Protein AF-I2H287-F1 (afdb_monomer)

Secondary structure (DSSP, 8-state):
------SSSSHHHHHHHHHHHHTSGGGTGGGEEEEEEEEEESSHHHHHHHHHHHS-TTT------SS-EEEEEEEEEEE----TT--SS-----------EEEEEEEEEEEEESSPPHHHHHHHHHHTTT-TTSPEEEEEEEETTSS-GGGHHHHHHHHHHHHHHHTTTS-EEEEEEEE-TTHHHHHHHH-TT--HHHHHHHHHHHHHHHHHTT-EEEE--TTS-HHHHHHHHHHHHTT-GGGSPPB-SSTTS-EE---SSTTSS---

Foldseek 3Di:
DDDDDDDDPPVVVVVVVVVCVVVVVVVLVVQEAEAEEEEAEADQVQVVLLCVLQPPVPFDDFDDDVAKTKDKDKDWDFDQPPPPPPPDDDDDDDDDDSPRPTHIYIYIYIYDYFLDDPVNLVVVCVVCVPVQPHEYEYEYEAELVDPDPVCVLVRVVVSLVVVCVSQVRHHYAYEYEYEQLVCLVVCCVPPPVSPPVVLVVSVVSVVVVCQVSLYKYFAHNSPDDSVVSNVCSVCVSVVNLQVDDADDPDSRGGTGHRDPDNPPPPDD

Radius of gyration: 23.42 Å; Cα contacts (8 Å, |Δi|>4): 380; chains: 1; bounding box: 37×61×94 Å

Nearest PDB structures (foldseek):
  7opq-assembly1_A  TM=5.283E-01  e=1.067E-06  Homo sapiens
  8p3g-assembly1_A  TM=5.400E-01  e=6.226E-06  Homo sapiens
  6vih-assembly2_B  TM=6.272E-01  e=2.258E-04  Mus musculus
  8kab-assembly1_h  TM=3.872E-01  e=3.737E-04  Mycolicibacterium smegmatis MC2 155
  8qyn-assembly1_J  TM=2.739E-01  e=1.910E-01  Homo sapiens

Solvent-accessible surface area (backbone atoms only — not comparable to full-atom values): 15641 Å² total; per-residue (Å²): 132,88,80,95,84,88,84,74,72,66,69,58,53,53,51,51,55,49,47,36,60,74,67,55,54,65,73,59,67,83,34,61,47,68,37,41,36,41,37,30,25,71,47,56,66,61,44,46,53,48,41,52,37,39,40,64,87,90,76,75,82,66,59,67,54,107,51,80,16,67,43,75,51,76,46,79,43,76,41,78,75,74,70,89,80,75,84,80,80,78,96,69,96,70,84,87,82,84,69,66,54,57,39,32,40,35,37,39,37,37,34,44,58,41,70,69,53,70,68,62,49,54,55,47,50,66,75,53,64,87,46,83,86,44,52,35,36,37,36,40,49,45,51,53,74,54,87,68,70,84,50,46,66,61,43,50,56,48,40,54,51,53,48,51,64,74,40,73,89,51,61,69,48,43,35,41,36,32,36,42,25,57,36,51,60,54,42,44,74,76,33,88,83,41,39,72,67,51,52,50,50,51,51,53,48,52,52,54,49,23,62,75,66,59,18,22,40,39,37,38,33,77,88,52,65,44,69,58,42,26,52,51,46,49,25,52,74,70,70,46,32,63,79,48,82,68,34,79,80,52,82,33,51,28,30,40,48,36,64,98,62,99,80,74,85,88,75,133

pLDDT: mean 73.1, std 20.77, range [27.67, 97.12]

Structure (mmCIF, N/CA/C/O backbone):
data_AF-I2H287-F1
#
_entry.id   AF-I2H287-F1
#
loop_
_atom_site.group_PDB
_atom_site.id
_atom_site.type_symbol
_atom_site.label_atom_id
_atom_site.label_alt_id
_atom_site.label_comp_id
_atom_site.label_asym_id
_atom_site.label_entity_id
_atom_site.label_seq_id
_atom_site.pdbx_PDB_ins_code
_atom_site.Cartn_x
_atom_site.Cartn_y
_atom_site.Cartn_z
_atom_site.occupancy
_atom_site.B_iso_or_equiv
_atom_site.auth_seq_id
_atom_site.auth_comp_id
_atom_site.auth_asym_id
_atom_site.auth_atom_id
_atom_site.pdbx_PDB_model_num
ATOM 1 N N . MET A 1 1 ? -14.032 -9.962 71.211 1.00 35.75 1 MET A N 1
ATOM 2 C CA . MET A 1 1 ? -13.652 -10.708 69.996 1.00 35.75 1 MET A CA 1
ATOM 3 C C . MET A 1 1 ? -14.314 -10.012 68.823 1.00 35.75 1 MET A C 1
ATOM 5 O O . MET A 1 1 ? -15.527 -9.929 68.880 1.00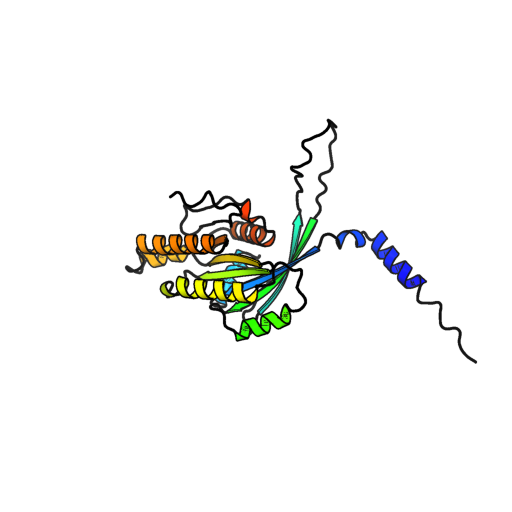 35.75 1 MET A O 1
ATOM 9 N N . GLN A 1 2 ? -13.496 -9.509 67.880 1.00 32.59 2 GLN A N 1
ATOM 10 C CA . GLN A 1 2 ? -13.763 -9.206 66.451 1.00 32.59 2 GLN A CA 1
ATOM 11 C C . GLN A 1 2 ? -14.990 -8.325 66.104 1.00 32.59 2 GLN A C 1
ATOM 13 O O . GLN A 1 2 ? -16.069 -8.532 66.625 1.00 32.59 2 GLN A O 1
ATOM 18 N N . SER A 1 3 ? -14.949 -7.342 65.206 1.00 32.84 3 SER A N 1
ATOM 19 C CA . SER A 1 3 ? -13.938 -6.874 64.250 1.00 32.84 3 SER A CA 1
ATOM 20 C C . SER A 1 3 ? -14.391 -5.501 63.726 1.00 32.84 3 SER A C 1
ATOM 22 O O . SER A 1 3 ? -15.433 -5.424 63.083 1.00 32.84 3 SER A O 1
ATOM 24 N N . ASN A 1 4 ? -13.613 -4.443 63.967 1.00 31.64 4 ASN A N 1
ATOM 25 C CA . ASN A 1 4 ? -13.692 -3.204 63.190 1.00 31.64 4 ASN A CA 1
ATOM 26 C C . ASN A 1 4 ? -12.720 -3.358 62.019 1.00 31.64 4 ASN A C 1
ATOM 28 O O . ASN A 1 4 ? -11.515 -3.230 62.213 1.00 31.64 4 ASN A O 1
ATOM 32 N N . ASN A 1 5 ? -13.234 -3.688 60.840 1.00 46.62 5 ASN A N 1
ATOM 33 C CA . ASN A 1 5 ? -12.489 -3.680 59.585 1.00 46.62 5 ASN A CA 1
ATOM 34 C C . ASN A 1 5 ? -13.377 -2.983 58.559 1.00 46.62 5 ASN A C 1
ATOM 36 O O . ASN A 1 5 ? -14.134 -3.660 57.884 1.00 46.62 5 ASN A O 1
ATOM 40 N N . GLU A 1 6 ? -13.330 -1.653 58.502 1.00 46.47 6 GLU A N 1
ATOM 41 C CA . GLU A 1 6 ? -13.901 -0.850 57.409 1.00 46.47 6 GLU A CA 1
ATOM 42 C C . GLU A 1 6 ? -13.538 0.628 57.630 1.00 46.47 6 GLU A C 1
ATOM 44 O O . GLU A 1 6 ? -14.360 1.434 58.044 1.00 46.47 6 GLU A O 1
ATOM 49 N N . SER A 1 7 ? -12.264 0.993 57.445 1.00 42.94 7 SER A N 1
ATOM 50 C CA . SER A 1 7 ? -11.873 2.416 57.366 1.00 42.94 7 SER A CA 1
ATOM 51 C C . SER A 1 7 ? -10.472 2.647 56.775 1.00 42.94 7 SER A C 1
ATOM 53 O O . SER A 1 7 ? -9.773 3.555 57.210 1.00 42.94 7 SER A O 1
ATOM 55 N N . ILE A 1 8 ? -10.003 1.803 55.845 1.00 44.84 8 ILE A N 1
ATOM 56 C CA . ILE A 1 8 ? -8.656 1.959 55.238 1.00 44.84 8 ILE A CA 1
ATOM 57 C C . ILE A 1 8 ? -8.708 2.172 53.707 1.00 44.84 8 ILE A C 1
ATOM 59 O O . ILE A 1 8 ? -7.698 2.502 53.094 1.00 44.84 8 ILE A O 1
ATOM 63 N N . ASN A 1 9 ? -9.882 2.089 53.069 1.00 49.25 9 ASN A N 1
ATOM 64 C CA . ASN A 1 9 ? -9.970 2.102 51.601 1.00 49.25 9 ASN A CA 1
ATOM 65 C C . ASN A 1 9 ? -10.445 3.406 50.939 1.00 49.25 9 ASN A C 1
ATOM 67 O O . ASN A 1 9 ? -10.381 3.477 49.720 1.00 49.25 9 ASN A O 1
ATOM 71 N N . GLU A 1 10 ? -10.881 4.436 51.668 1.00 42.75 10 GLU A N 1
ATOM 72 C CA . GLU A 1 10 ? -11.359 5.681 51.024 1.00 42.75 10 GLU A CA 1
ATOM 73 C C . GLU A 1 10 ? -10.308 6.803 50.991 1.00 42.75 10 GLU A C 1
ATOM 75 O O . GLU A 1 10 ? -10.233 7.555 50.020 1.00 42.75 10 GLU A O 1
ATOM 80 N N . GLU A 1 11 ? -9.425 6.894 51.991 1.00 44.62 11 GLU A N 1
ATOM 81 C CA . GLU A 1 11 ? -8.376 7.930 52.018 1.00 44.62 11 GLU A CA 1
ATOM 82 C C . GLU A 1 11 ? -7.227 7.646 51.035 1.00 44.62 11 GLU A C 1
ATOM 84 O O . GLU A 1 11 ? -6.634 8.572 50.480 1.00 44.62 11 GLU A O 1
ATOM 89 N N . SER A 1 12 ? -6.939 6.372 50.756 1.00 47.31 12 SER A N 1
ATOM 90 C CA . SER A 1 12 ? -5.885 5.956 49.820 1.00 47.31 12 SER A CA 1
ATOM 91 C C . SER A 1 12 ? -6.280 6.149 48.349 1.00 47.31 12 SER A C 1
ATOM 93 O O . SER A 1 12 ? -5.435 6.525 47.537 1.00 47.31 12 SER A O 1
ATOM 95 N N . ILE A 1 13 ? -7.564 5.974 48.013 1.00 50.59 13 ILE A N 1
ATOM 96 C CA . ILE A 1 13 ? -8.101 6.225 46.664 1.00 50.59 13 ILE A CA 1
ATOM 97 C C . ILE A 1 13 ? -8.124 7.732 46.373 1.00 50.59 13 ILE A C 1
ATOM 99 O O . ILE A 1 13 ? -7.645 8.159 45.322 1.00 50.59 13 ILE A O 1
ATOM 103 N N . ASN A 1 14 ? -8.555 8.552 47.339 1.00 54.88 14 ASN A N 1
ATOM 104 C CA . ASN A 1 14 ? -8.517 10.013 47.210 1.00 54.88 14 ASN A CA 1
ATOM 105 C C . ASN A 1 14 ? -7.087 10.559 47.085 1.00 54.88 14 ASN A C 1
ATOM 107 O O . ASN A 1 14 ? -6.847 11.479 46.307 1.00 54.88 14 ASN A O 1
ATOM 111 N N . SER A 1 15 ? -6.118 9.969 47.792 1.00 51.22 15 SER A N 1
ATOM 112 C CA . SER A 1 15 ? -4.707 10.353 47.679 1.00 51.22 15 SER A CA 1
ATOM 113 C C . SER A 1 15 ? -4.118 10.051 46.296 1.00 51.22 15 SER A C 1
ATOM 115 O O . SER A 1 15 ? -3.300 10.833 45.811 1.00 51.22 15 SER A O 1
ATOM 117 N N . PHE A 1 16 ? -4.522 8.953 45.651 1.00 53.53 16 PHE A N 1
ATOM 118 C CA . PHE A 1 16 ? -4.043 8.601 44.313 1.00 53.53 16 PHE A CA 1
ATOM 119 C C . PHE A 1 16 ? -4.685 9.471 43.224 1.00 53.53 16 PHE A C 1
ATOM 121 O O . PHE A 1 16 ? -3.989 9.951 42.331 1.00 53.53 16 PHE A O 1
ATOM 128 N N . GLU A 1 17 ? -5.984 9.760 43.323 1.00 52.41 17 GLU A N 1
ATOM 129 C CA . GLU A 1 17 ? -6.647 10.707 42.416 1.00 52.41 17 GLU A CA 1
ATOM 130 C C . GLU A 1 17 ? -6.100 12.130 42.557 1.00 52.41 17 GLU A C 1
ATOM 132 O O . GLU A 1 17 ? -5.935 12.847 41.566 1.00 52.41 17 GLU A O 1
ATOM 137 N N . GLN A 1 18 ? -5.776 12.540 43.783 1.00 57.66 18 GLN A N 1
ATOM 138 C CA . GLN A 1 18 ? -5.141 13.823 44.043 1.00 57.66 18 GLN A CA 1
ATOM 139 C C . GLN A 1 18 ? -3.712 13.859 43.484 1.00 57.66 18 GLN A C 1
ATOM 141 O O . GLN A 1 18 ? -3.339 14.841 42.847 1.00 57.66 18 GLN A O 1
ATOM 146 N N . PHE A 1 19 ? -2.960 12.759 43.588 1.00 55.12 19 PHE A N 1
ATOM 147 C CA . PHE A 1 19 ? -1.656 12.614 42.939 1.00 55.12 19 PHE A CA 1
ATOM 148 C C . PHE A 1 19 ? -1.753 12.689 41.406 1.00 55.12 19 PHE A C 1
ATOM 150 O O . PHE A 1 19 ? -0.930 13.352 40.780 1.00 55.12 19 PHE A O 1
ATOM 157 N N . LEU A 1 20 ? -2.772 12.089 40.778 1.00 43.56 20 LEU A N 1
ATOM 158 C CA . LEU A 1 20 ? -3.008 12.173 39.325 1.00 43.56 20 LEU A CA 1
ATOM 159 C C . LEU A 1 20 ? -3.389 13.588 38.854 1.00 43.56 20 LEU A C 1
ATOM 161 O O . LEU A 1 20 ? -3.010 13.999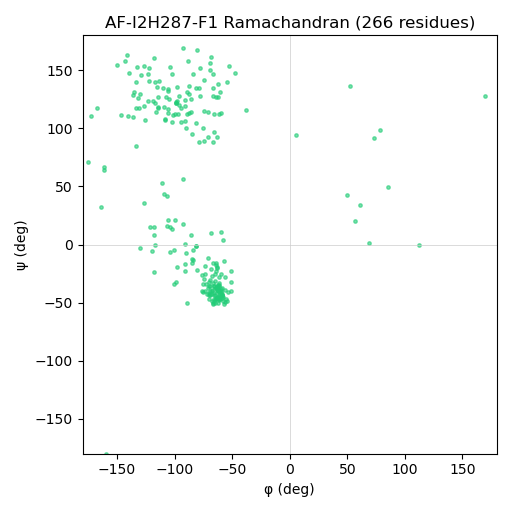 37.753 1.00 43.56 20 LEU A O 1
ATOM 165 N N . LYS A 1 21 ? -4.105 14.348 39.689 1.00 47.47 21 LYS A N 1
ATOM 166 C CA . LYS A 1 21 ? -4.432 15.761 39.436 1.00 47.47 21 LYS A CA 1
ATOM 167 C C . LYS A 1 21 ? -3.225 16.682 39.632 1.00 47.47 21 LYS A C 1
ATOM 169 O O . LYS A 1 21 ? -3.024 17.584 38.825 1.00 47.47 21 LYS A O 1
ATOM 174 N N . GLU A 1 22 ? -2.409 16.444 40.657 1.00 50.69 22 GLU A N 1
ATOM 175 C CA . GLU A 1 22 ? -1.219 17.251 40.970 1.00 50.69 22 GLU A CA 1
ATOM 176 C C . GLU A 1 22 ? -0.029 16.955 40.038 1.00 50.69 22 GLU A C 1
ATOM 178 O O . GLU A 1 22 ? 0.782 17.840 39.776 1.00 50.69 22 GLU A O 1
ATOM 183 N N . SER A 1 23 ? 0.054 15.747 39.469 1.00 48.41 23 SER A N 1
ATOM 184 C CA . SER A 1 23 ? 1.097 15.353 38.504 1.00 48.41 23 SER A CA 1
ATOM 185 C C . SER A 1 23 ? 0.831 15.801 37.060 1.00 48.41 23 SER A C 1
ATOM 187 O O . SER A 1 23 ? 1.647 15.532 36.180 1.00 48.41 23 SER A O 1
ATOM 189 N N . GLY A 1 24 ? -0.294 16.474 36.782 1.00 37.91 24 GLY A N 1
ATOM 190 C CA . GLY A 1 24 ? -0.666 16.920 35.431 1.00 37.91 24 GLY A CA 1
ATOM 191 C C . GLY A 1 24 ? -1.022 15.787 34.454 1.00 37.91 24 GLY A C 1
ATOM 192 O O . GLY A 1 24 ? -1.369 16.057 33.305 1.00 37.91 24 GLY A O 1
ATOM 193 N N . LEU A 1 25 ? -0.988 14.528 34.902 1.00 41.50 25 LEU A N 1
ATOM 194 C CA . LEU A 1 25 ? -1.264 13.337 34.092 1.00 41.50 25 LEU A CA 1
ATOM 195 C C . LEU A 1 25 ? -2.758 13.164 33.777 1.00 41.50 25 LEU A C 1
ATOM 197 O O . LEU A 1 25 ? -3.098 12.612 32.732 1.00 41.50 25 LEU A O 1
ATOM 201 N N . ALA A 1 26 ? -3.656 13.699 34.612 1.00 40.16 26 ALA A N 1
ATOM 202 C CA . ALA A 1 26 ? -5.100 13.664 34.359 1.00 40.16 26 ALA A CA 1
ATOM 203 C C . ALA A 1 26 ? -5.531 14.453 33.101 1.00 40.16 26 ALA A C 1
ATOM 205 O O . ALA A 1 26 ? -6.558 14.141 32.508 1.00 40.16 26 ALA A O 1
ATOM 206 N N . ASN A 1 27 ? -4.736 15.432 32.649 1.00 37.94 27 ASN A N 1
ATOM 207 C CA . ASN A 1 27 ? -5.032 16.213 31.440 1.00 37.94 27 ASN A CA 1
ATOM 208 C C . ASN A 1 27 ? -4.436 15.613 30.152 1.00 37.94 27 ASN A C 1
ATOM 210 O O . ASN A 1 27 ? -4.747 16.098 29.069 1.00 37.94 27 ASN A O 1
ATOM 214 N N . GLN A 1 28 ? -3.607 14.564 30.237 1.00 42.31 28 GLN A N 1
ATOM 215 C CA . GLN A 1 28 ? -3.004 13.919 29.059 1.00 42.31 28 GLN A CA 1
ATOM 216 C C . GLN A 1 28 ? -3.843 12.762 28.494 1.00 42.31 28 GLN A C 1
ATOM 218 O O . GLN A 1 28 ? -3.651 12.376 27.344 1.00 42.31 28 GLN A O 1
ATOM 223 N N . GLN A 1 29 ? -4.800 12.229 29.261 1.00 42.41 29 GLN A N 1
ATOM 224 C CA . GLN A 1 29 ? -5.668 11.133 28.806 1.00 42.41 29 GLN A CA 1
ATOM 225 C C . GLN A 1 29 ? -6.728 11.564 27.778 1.00 42.41 29 GLN A C 1
ATOM 227 O O . GLN A 1 29 ? -7.216 10.718 27.037 1.00 42.41 29 GLN A O 1
ATOM 232 N N . ASN A 1 30 ? -7.040 12.860 27.664 1.00 45.38 30 ASN A N 1
ATOM 233 C CA . ASN A 1 30 ? -8.056 13.360 26.726 1.00 45.38 30 ASN A CA 1
ATOM 234 C C . ASN A 1 30 ? -7.563 13.531 25.275 1.00 45.38 30 ASN A C 1
ATOM 236 O O . ASN A 1 30 ? -8.352 13.913 24.418 1.00 45.38 30 ASN A O 1
ATOM 240 N N . ASN A 1 31 ? -6.288 13.240 24.990 1.00 58.38 31 ASN A N 1
ATOM 241 C CA . ASN A 1 31 ? -5.666 13.468 23.680 1.00 58.38 31 ASN A CA 1
ATOM 242 C C . ASN A 1 31 ? -5.100 12.191 23.032 1.00 58.38 31 ASN A C 1
ATOM 244 O O . ASN A 1 31 ? -4.290 12.286 22.109 1.00 58.38 31 ASN A O 1
ATOM 248 N N . ILE A 1 32 ? -5.475 10.999 23.510 1.00 64.19 32 ILE A N 1
ATOM 249 C CA . ILE A 1 32 ? -5.027 9.738 22.904 1.00 64.19 32 ILE A CA 1
ATOM 250 C C . ILE A 1 32 ? -6.106 9.229 21.950 1.00 64.19 32 ILE A C 1
ATOM 252 O O . ILE A 1 32 ? -7.186 8.835 22.385 1.00 64.19 32 ILE A O 1
ATOM 256 N N . GLN A 1 33 ? -5.809 9.225 20.652 1.00 71.56 33 GLN A N 1
ATOM 257 C CA . GLN A 1 33 ? -6.670 8.616 19.642 1.00 71.56 33 GLN A CA 1
ATOM 258 C C . GLN A 1 33 ? -6.129 7.226 19.300 1.00 71.56 33 GLN A C 1
ATOM 260 O O . GLN A 1 33 ? -4.985 7.090 18.868 1.00 71.56 33 GLN A O 1
ATOM 265 N N . ASN A 1 34 ? -6.955 6.198 19.491 1.00 76.31 34 ASN A N 1
ATOM 266 C CA . ASN A 1 34 ? -6.616 4.832 19.105 1.00 76.31 34 ASN A CA 1
ATOM 267 C C . ASN A 1 34 ? -7.019 4.587 17.651 1.00 76.31 34 ASN A C 1
ATOM 269 O O . ASN A 1 34 ? -8.115 4.958 17.228 1.00 76.31 34 ASN A O 1
ATOM 273 N N . GLN A 1 35 ? -6.140 3.939 16.900 1.00 83.19 35 GLN A N 1
ATOM 274 C CA . GLN A 1 35 ? -6.360 3.584 15.507 1.00 83.19 35 GLN A CA 1
ATOM 275 C C . GLN A 1 35 ? -5.824 2.188 15.225 1.00 83.19 35 GLN A C 1
ATOM 277 O O . GLN A 1 35 ? -4.817 1.764 15.788 1.00 83.19 35 GLN A O 1
ATOM 282 N N . ILE A 1 36 ? -6.488 1.483 14.316 1.00 88.12 36 ILE A N 1
ATOM 283 C CA . ILE A 1 36 ? -6.062 0.163 13.868 1.00 88.12 36 ILE A CA 1
ATOM 284 C C . ILE A 1 36 ? -5.683 0.261 12.401 1.00 88.12 36 ILE A C 1
ATOM 286 O O . ILE A 1 36 ? -6.483 0.707 11.577 1.00 88.12 36 ILE A O 1
ATOM 290 N N . THR A 1 37 ? -4.476 -0.185 12.078 1.00 90.19 37 THR A N 1
ATOM 291 C CA . THR A 1 37 ? -3.969 -0.253 10.713 1.00 90.19 37 THR A CA 1
ATOM 292 C C . THR A 1 37 ? -3.663 -1.700 10.352 1.00 90.19 37 THR A C 1
ATOM 294 O O . THR A 1 37 ? -2.877 -2.376 11.010 1.00 90.19 37 THR A O 1
ATOM 297 N N . ILE A 1 38 ? -4.273 -2.189 9.281 1.00 91.81 38 ILE A N 1
ATOM 298 C CA . ILE A 1 38 ? -4.079 -3.545 8.772 1.00 91.81 38 ILE A CA 1
ATOM 299 C C . ILE A 1 38 ? -3.290 -3.459 7.471 1.00 91.81 38 ILE A C 1
ATOM 301 O O . ILE A 1 38 ? -3.744 -2.867 6.492 1.00 91.81 38 ILE A O 1
ATOM 305 N N . ILE A 1 39 ? -2.109 -4.066 7.459 1.00 93.00 39 ILE A N 1
ATOM 306 C CA . ILE A 1 39 ? -1.189 -4.106 6.328 1.00 93.00 39 ILE A CA 1
ATOM 307 C C . ILE A 1 39 ? -1.346 -5.449 5.605 1.00 93.00 39 ILE A C 1
ATOM 309 O O . ILE A 1 39 ? -0.982 -6.502 6.125 1.00 93.00 39 ILE A O 1
ATOM 313 N N . CYS A 1 40 ? -1.870 -5.415 4.384 1.00 92.50 40 CYS A N 1
ATOM 314 C CA . CYS A 1 40 ? -1.928 -6.571 3.493 1.00 92.50 40 CYS A CA 1
ATOM 315 C C . CYS A 1 40 ? -0.640 -6.612 2.667 1.00 92.50 40 CYS A C 1
ATOM 317 O O . CYS A 1 40 ? -0.442 -5.739 1.823 1.00 92.50 40 CYS A O 1
ATOM 319 N N . THR A 1 41 ? 0.220 -7.605 2.879 1.00 91.50 41 THR A N 1
ATOM 320 C CA . THR A 1 41 ? 1.547 -7.677 2.239 1.00 91.50 41 THR A CA 1
ATOM 321 C C . THR A 1 41 ? 1.731 -8.962 1.426 1.00 91.50 41 THR A C 1
ATOM 323 O O . THR A 1 41 ? 1.280 -10.019 1.869 1.00 91.50 41 THR A O 1
ATOM 326 N N . PRO A 1 42 ? 2.383 -8.929 0.246 1.00 90.25 42 PRO A N 1
ATOM 327 C CA . PRO A 1 42 ? 2.616 -10.138 -0.545 1.00 90.25 42 PRO A CA 1
ATOM 328 C C . PRO A 1 42 ? 3.640 -11.088 0.097 1.00 90.25 42 PRO A C 1
ATOM 330 O O . PRO A 1 42 ? 3.530 -12.303 -0.065 1.00 90.25 42 PRO A O 1
ATOM 333 N N . ASN A 1 43 ? 4.637 -10.555 0.810 1.00 89.56 43 ASN A N 1
ATOM 334 C CA . ASN A 1 43 ? 5.647 -11.324 1.540 1.00 89.56 43 ASN A CA 1
ATOM 335 C C . ASN A 1 43 ? 6.318 -10.471 2.643 1.00 89.56 43 ASN A C 1
ATOM 337 O O . ASN A 1 43 ? 5.984 -9.296 2.836 1.00 89.56 43 ASN A O 1
ATOM 341 N N . ASN A 1 44 ? 7.260 -11.079 3.371 1.00 87.62 44 ASN A N 1
ATOM 342 C CA . ASN A 1 44 ? 7.979 -10.444 4.481 1.00 87.62 44 ASN A CA 1
ATOM 343 C C . ASN A 1 44 ? 8.957 -9.379 4.011 1.00 87.62 44 ASN A C 1
ATOM 345 O O . ASN A 1 44 ? 9.081 -8.357 4.675 1.00 87.62 44 ASN A O 1
ATOM 349 N N . ASP A 1 45 ? 9.626 -9.614 2.885 1.00 90.31 45 ASP A N 1
ATOM 350 C CA . ASP A 1 45 ? 10.641 -8.703 2.366 1.00 90.31 45 ASP A CA 1
ATOM 351 C C . ASP A 1 45 ? 9.991 -7.362 1.999 1.00 90.31 45 ASP A C 1
ATOM 353 O O . ASP A 1 45 ? 10.432 -6.314 2.463 1.00 90.31 45 ASP A O 1
ATOM 357 N N . THR A 1 46 ? 8.854 -7.389 1.292 1.00 92.44 46 THR A N 1
ATOM 358 C CA . THR A 1 46 ? 8.050 -6.199 0.979 1.00 92.44 46 THR A CA 1
ATOM 359 C C . THR A 1 46 ? 7.593 -5.475 2.243 1.00 92.44 46 THR A C 1
ATOM 361 O O . THR A 1 46 ? 7.669 -4.247 2.309 1.00 92.44 46 THR A O 1
ATOM 364 N N . LEU A 1 47 ? 7.120 -6.215 3.255 1.00 90.94 47 LEU A N 1
ATOM 365 C CA . LEU A 1 47 ? 6.687 -5.629 4.525 1.00 90.94 47 LEU A CA 1
ATOM 366 C C . LEU A 1 47 ? 7.856 -4.953 5.240 1.00 90.94 47 LEU A C 1
ATOM 368 O O . LEU A 1 47 ? 7.717 -3.827 5.707 1.00 90.94 47 LEU A O 1
ATOM 372 N N . GLN A 1 48 ? 9.003 -5.619 5.317 1.00 88.81 48 GLN A N 1
ATOM 373 C CA . GLN A 1 48 ? 10.179 -5.088 5.985 1.00 88.81 48 GLN A CA 1
ATOM 374 C C . GLN A 1 48 ? 10.689 -3.834 5.275 1.00 88.81 48 GLN A C 1
ATOM 376 O O . GLN A 1 48 ? 10.891 -2.816 5.933 1.00 88.81 48 GLN A O 1
ATOM 381 N N . THR A 1 49 ? 10.815 -3.861 3.946 1.00 91.75 49 THR A N 1
ATOM 382 C CA . THR A 1 49 ? 11.205 -2.681 3.164 1.00 91.75 49 THR A CA 1
ATOM 383 C C . THR A 1 49 ? 10.227 -1.528 3.373 1.00 91.75 49 THR A C 1
ATOM 385 O O . THR A 1 49 ? 10.646 -0.402 3.635 1.00 91.75 49 THR A O 1
ATOM 388 N N . PHE A 1 50 ? 8.919 -1.800 3.326 1.00 93.06 50 PHE A N 1
ATOM 389 C CA . PHE A 1 50 ? 7.890 -0.801 3.613 1.00 93.06 50 PHE A CA 1
ATOM 390 C C . PHE A 1 50 ? 8.082 -0.177 4.998 1.00 93.06 50 PHE A C 1
ATOM 392 O O . PHE A 1 50 ? 8.097 1.048 5.137 1.00 93.06 50 PHE A O 1
ATOM 399 N N . LEU A 1 51 ? 8.262 -1.014 6.021 1.00 89.06 51 LEU A N 1
ATOM 400 C CA . LEU A 1 51 ? 8.423 -0.553 7.390 1.00 89.06 51 LEU A CA 1
ATOM 401 C C . LEU A 1 51 ? 9.700 0.258 7.566 1.00 89.06 51 LEU A C 1
ATOM 403 O O . LEU A 1 51 ? 9.623 1.312 8.174 1.00 89.06 51 LEU A O 1
ATOM 407 N N . GLU A 1 52 ? 10.830 -0.160 7.000 1.00 87.62 52 GLU A N 1
ATOM 408 C CA . GLU A 1 52 ? 12.099 0.580 7.053 1.00 87.62 52 GLU A CA 1
ATOM 409 C C . GLU A 1 52 ? 12.016 1.943 6.342 1.00 87.62 52 GLU A C 1
ATOM 411 O O . GLU A 1 52 ? 12.613 2.933 6.781 1.00 87.62 52 GLU A O 1
ATOM 416 N N . CYS A 1 53 ? 11.256 2.029 5.247 1.00 89.12 53 CYS A N 1
ATOM 417 C CA . CYS A 1 53 ? 11.006 3.284 4.543 1.00 89.12 53 CYS A CA 1
ATOM 418 C C . CYS A 1 53 ? 10.101 4.227 5.347 1.00 89.12 53 CYS A C 1
ATOM 420 O O . CYS A 1 53 ? 10.418 5.411 5.482 1.00 89.12 53 CYS A O 1
ATOM 422 N N . CYS A 1 54 ? 8.993 3.718 5.885 1.00 87.81 54 CYS A N 1
ATOM 423 C CA . CYS A 1 54 ? 7.933 4.524 6.494 1.00 87.81 54 CYS A CA 1
ATOM 424 C C . CYS A 1 54 ? 8.101 4.754 8.001 1.00 87.81 54 CYS A C 1
ATOM 426 O O . CYS A 1 54 ? 7.583 5.735 8.53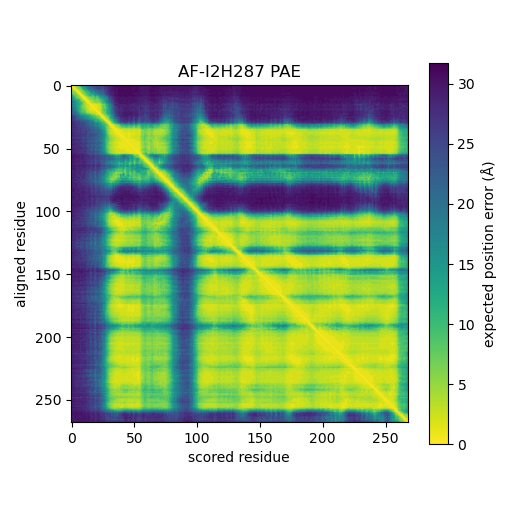2 1.00 87.81 54 CYS A O 1
ATOM 428 N N . PHE A 1 55 ? 8.840 3.892 8.693 1.00 80.75 55 PHE A N 1
ATOM 429 C CA . PHE A 1 55 ? 9.036 3.909 10.139 1.00 80.75 55 PHE A CA 1
ATOM 430 C C . PHE A 1 55 ? 10.526 3.684 10.431 1.00 80.75 55 PHE A C 1
ATOM 432 O O . PHE A 1 55 ? 11.179 2.831 9.845 1.00 80.75 55 PHE A O 1
ATOM 439 N N . LYS A 1 56 ? 11.125 4.521 11.282 1.00 69.44 56 LYS A N 1
ATOM 440 C CA . LYS A 1 56 ? 12.588 4.573 11.474 1.00 69.44 56 LYS A CA 1
ATOM 441 C C . LYS A 1 56 ? 13.244 3.186 11.663 1.00 69.44 56 LYS A C 1
ATOM 443 O O . LYS A 1 56 ? 12.670 2.340 12.355 1.00 69.44 56 LYS A O 1
ATOM 448 N N . PRO A 1 57 ? 14.502 3.001 11.208 1.00 47.41 57 PRO A N 1
ATOM 449 C CA . PRO A 1 57 ? 15.288 1.823 11.559 1.00 47.41 57 PRO A CA 1
ATOM 450 C C . PRO A 1 57 ? 15.456 1.761 13.086 1.00 47.41 57 PRO A C 1
ATOM 452 O O . PRO A 1 57 ? 16.078 2.637 13.688 1.00 47.41 57 PRO A O 1
ATOM 455 N N . GLY A 1 58 ? 14.847 0.749 13.713 1.00 46.81 58 GLY A N 1
ATOM 456 C CA . GLY A 1 58 ? 14.945 0.467 15.152 1.00 46.81 58 GLY A CA 1
ATOM 457 C C . GLY A 1 58 ? 13.671 0.656 15.990 1.00 46.81 58 GLY A C 1
ATOM 458 O O . GLY A 1 58 ? 13.736 0.421 17.192 1.00 46.81 58 GLY A O 1
ATOM 459 N N . GLY A 1 59 ? 12.536 1.069 15.408 1.00 42.00 59 GLY A N 1
ATOM 460 C CA . GLY A 1 59 ? 11.304 1.344 16.173 1.00 42.00 59 GLY A CA 1
ATOM 461 C C . GLY A 1 59 ? 10.234 0.247 16.156 1.00 42.00 59 GLY A C 1
ATOM 462 O O . GLY A 1 59 ? 9.551 0.053 17.156 1.00 42.00 59 GLY A O 1
ATOM 463 N N . ALA A 1 60 ? 10.085 -0.488 15.052 1.00 50.22 60 ALA A N 1
ATOM 464 C CA . ALA A 1 60 ? 9.027 -1.484 14.907 1.00 50.22 60 ALA A CA 1
ATOM 465 C C . ALA A 1 60 ? 9.509 -2.671 14.062 1.00 50.22 60 ALA A C 1
ATOM 467 O O . ALA A 1 60 ? 9.722 -2.539 12.862 1.00 50.22 60 ALA A O 1
ATOM 468 N N . THR A 1 61 ? 9.676 -3.844 14.676 1.00 52.38 61 THR A N 1
ATOM 469 C CA . THR A 1 61 ? 9.807 -5.110 13.940 1.00 52.38 61 THR A CA 1
ATOM 470 C C . THR A 1 61 ? 8.432 -5.747 13.843 1.00 52.38 61 THR A C 1
ATOM 472 O O . THR A 1 61 ? 7.902 -6.235 14.841 1.00 52.38 61 THR A O 1
ATOM 475 N N . LEU A 1 62 ? 7.816 -5.696 12.666 1.00 55.72 62 LEU A N 1
ATOM 476 C CA . LEU A 1 62 ? 6.583 -6.422 12.383 1.00 55.72 62 LEU A CA 1
ATOM 477 C C . LEU A 1 62 ? 6.968 -7.652 11.570 1.00 55.72 62 LEU A C 1
ATOM 479 O O . LEU A 1 62 ? 7.342 -7.549 10.405 1.00 55.72 62 LEU A O 1
ATOM 483 N N . ASN A 1 63 ? 6.940 -8.811 12.217 1.00 53.69 63 ASN A N 1
ATOM 484 C CA . ASN A 1 63 ? 7.223 -10.066 11.544 1.00 53.69 63 ASN A CA 1
ATOM 485 C C . ASN A 1 63 ? 5.904 -10.634 11.034 1.00 53.69 63 ASN A C 1
ATOM 487 O O . ASN A 1 63 ? 5.014 -10.944 11.827 1.00 53.69 63 ASN A O 1
ATOM 491 N N . TYR A 1 64 ? 5.801 -10.794 9.720 1.00 49.22 64 TYR A N 1
ATOM 492 C CA . TYR A 1 64 ? 4.818 -11.696 9.148 1.00 49.22 64 TYR A CA 1
ATOM 493 C C . TYR A 1 64 ? 5.275 -13.124 9.470 1.00 49.22 64 TYR A C 1
ATOM 495 O O . TYR A 1 64 ? 6.354 -13.568 9.068 1.00 49.22 64 TYR A O 1
ATOM 503 N N . LEU A 1 65 ? 4.489 -13.812 10.287 1.00 49.25 65 LEU A N 1
ATOM 504 C CA . LEU A 1 65 ? 4.561 -15.261 10.420 1.00 49.25 65 LEU A CA 1
ATOM 505 C C . LEU A 1 65 ? 3.542 -15.839 9.426 1.00 49.25 65 LEU A C 1
ATOM 507 O O . LEU A 1 65 ? 2.676 -15.112 8.950 1.00 49.25 65 LEU A O 1
ATOM 511 N N . ASP A 1 66 ? 3.549 -17.148 9.168 1.00 50.50 66 ASP A N 1
ATOM 512 C CA . ASP A 1 66 ? 2.448 -17.832 8.448 1.00 50.50 66 ASP A CA 1
ATOM 513 C C . ASP A 1 66 ? 1.063 -17.672 9.147 1.00 50.50 66 ASP A C 1
ATOM 515 O O . ASP A 1 66 ? 0.059 -18.245 8.734 1.00 50.50 66 ASP A O 1
ATOM 519 N N . THR A 1 67 ? 1.024 -16.891 10.231 1.00 59.25 67 THR A N 1
ATOM 520 C CA . THR A 1 67 ? -0.100 -16.433 11.042 1.00 59.25 67 THR A CA 1
ATOM 521 C C . THR A 1 67 ? -0.070 -14.902 11.167 1.00 59.25 67 THR A C 1
ATOM 523 O O . THR A 1 67 ? 1.008 -14.309 11.182 1.00 59.25 67 THR A O 1
ATOM 526 N N . LEU A 1 68 ? -1.238 -14.286 11.375 1.00 63.47 68 LEU A N 1
ATOM 527 C CA . LEU A 1 68 ? -1.445 -12.847 11.599 1.00 63.47 68 LEU A CA 1
ATOM 528 C C . LEU A 1 68 ? -0.342 -12.194 12.465 1.00 63.47 68 LEU A C 1
ATOM 530 O O . LEU A 1 68 ? -0.173 -12.539 13.636 1.00 63.47 68 LEU A O 1
ATOM 534 N N . GLY A 1 69 ? 0.422 -11.263 11.884 1.00 62.94 69 GLY A N 1
ATOM 535 C CA . GLY A 1 69 ? 1.479 -10.530 12.594 1.00 62.94 69 GLY A CA 1
ATOM 536 C C . GLY A 1 69 ? 0.916 -9.331 13.361 1.00 62.94 69 GLY A C 1
ATOM 537 O O . GLY A 1 69 ? -0.033 -8.707 12.888 1.00 62.94 69 GLY A O 1
ATOM 538 N N . TYR A 1 70 ? 1.502 -8.983 14.511 1.00 70.31 70 TYR A N 1
ATOM 539 C CA . TYR A 1 70 ? 1.062 -7.869 15.365 1.00 70.31 70 TYR A CA 1
ATOM 540 C C . TYR A 1 70 ? 2.231 -6.991 15.824 1.00 70.31 70 TYR A C 1
ATOM 542 O O . TYR A 1 70 ? 3.293 -7.497 16.195 1.00 70.31 70 TYR A O 1
ATOM 550 N N . ASN A 1 71 ? 2.017 -5.678 15.837 1.00 61.31 71 ASN A N 1
ATOM 551 C CA . ASN A 1 71 ? 2.886 -4.680 16.455 1.00 61.31 71 ASN A CA 1
ATOM 552 C C . ASN A 1 71 ? 2.032 -3.490 16.927 1.00 61.31 71 ASN A C 1
ATOM 554 O O . ASN A 1 71 ? 0.974 -3.228 16.370 1.00 61.31 71 ASN A O 1
ATOM 558 N N . SER A 1 72 ? 2.489 -2.740 17.923 1.00 58.62 72 SER A N 1
ATOM 559 C CA . SER A 1 72 ? 1.837 -1.512 18.379 1.00 58.62 72 SER A CA 1
ATOM 560 C C . SER A 1 72 ? 2.871 -0.403 18.450 1.00 58.62 72 SER A C 1
ATOM 562 O O . SER A 1 72 ? 3.906 -0.564 19.097 1.00 58.62 72 SER A O 1
ATOM 564 N N . THR A 1 73 ? 2.571 0.742 17.842 1.00 60.88 73 THR A N 1
ATOM 565 C CA . THR A 1 73 ? 3.397 1.944 17.964 1.00 60.88 73 THR A CA 1
ATOM 566 C C . THR A 1 73 ? 2.568 3.108 18.492 1.00 60.88 73 THR A C 1
ATOM 568 O O . THR A 1 73 ? 1.394 3.271 18.163 1.00 60.88 73 THR A O 1
ATOM 571 N N . SER A 1 74 ? 3.210 3.977 19.263 1.00 56.25 74 SER A N 1
ATOM 572 C CA . SER A 1 74 ? 2.651 5.277 19.624 1.00 56.25 74 SER A CA 1
ATOM 573 C C . SER A 1 74 ? 3.353 6.354 18.808 1.00 56.25 74 SER A C 1
ATOM 575 O O . SER A 1 74 ? 4.582 6.446 18.816 1.00 56.25 74 SER A O 1
ATOM 577 N N . LEU A 1 75 ? 2.578 7.162 18.094 1.00 59.06 75 LEU A N 1
ATOM 578 C CA . LEU A 1 75 ? 3.052 8.350 17.401 1.00 59.06 75 LEU A CA 1
ATOM 579 C C . LEU A 1 75 ? 2.587 9.574 18.183 1.00 59.06 75 LEU A C 1
ATOM 581 O O . LEU A 1 75 ? 1.399 9.867 18.276 1.00 59.06 75 LEU A O 1
ATOM 585 N N . VAL A 1 76 ? 3.542 10.298 18.760 1.00 54.75 76 VAL A N 1
ATOM 586 C CA . VAL A 1 76 ? 3.274 11.609 19.355 1.00 54.75 76 VAL A CA 1
ATOM 587 C C . VAL A 1 76 ? 3.370 12.637 18.242 1.00 54.75 76 VAL A C 1
ATOM 589 O O . VAL A 1 76 ? 4.403 12.698 17.569 1.00 54.75 76 VAL A O 1
ATOM 592 N N . TYR A 1 77 ? 2.329 13.441 18.047 1.00 58.53 77 TYR A N 1
ATOM 593 C CA . TYR A 1 77 ? 2.404 14.556 17.117 1.00 58.53 77 TYR A CA 1
ATOM 594 C C . TYR A 1 77 ? 1.937 15.860 17.754 1.00 58.53 77 TYR A C 1
ATOM 596 O O . TYR A 1 77 ? 1.045 15.905 18.601 1.00 58.53 77 TYR A O 1
ATOM 604 N N . GLU A 1 78 ? 2.581 16.941 17.333 1.00 46.62 78 GLU A N 1
ATOM 605 C CA . GLU A 1 78 ? 2.208 18.291 17.727 1.00 46.62 78 GLU A CA 1
ATOM 606 C C . GLU A 1 78 ? 1.211 18.800 16.689 1.00 46.62 78 GLU A C 1
ATOM 608 O O . GLU A 1 78 ? 1.559 19.050 15.531 1.00 46.62 78 GLU A O 1
ATOM 613 N N . GLN A 1 79 ? -0.063 18.875 17.069 1.00 44.38 79 GLN A N 1
ATOM 614 C CA . GLN A 1 79 ? -1.079 19.466 16.216 1.00 44.38 79 GLN A CA 1
ATOM 615 C C . GLN A 1 79 ? -0.982 20.983 16.392 1.00 44.38 79 GLN A C 1
ATOM 617 O O . GLN A 1 79 ? -1.407 21.532 17.406 1.00 44.38 79 GLN A O 1
ATOM 622 N N . ASN A 1 80 ? -0.411 21.678 15.406 1.00 36.88 80 ASN A N 1
ATOM 623 C CA . ASN A 1 80 ? -0.624 23.116 15.293 1.00 36.88 80 ASN A CA 1
ATOM 624 C C . ASN A 1 80 ? -2.070 23.304 14.840 1.00 36.88 80 ASN A C 1
ATOM 626 O O . ASN A 1 80 ? -2.363 23.236 13.647 1.00 36.88 80 ASN A O 1
ATOM 630 N N . ILE A 1 81 ? -2.982 23.463 15.798 1.00 37.62 81 ILE A N 1
ATOM 631 C CA . ILE A 1 81 ? -4.349 23.885 15.512 1.00 37.62 81 ILE A CA 1
ATOM 632 C C . ILE A 1 81 ? -4.240 25.312 14.969 1.00 37.62 81 ILE A C 1
ATOM 634 O O . ILE A 1 81 ? -4.083 26.273 15.717 1.00 37.62 81 ILE A O 1
ATOM 638 N N . ILE A 1 82 ? -4.239 25.444 13.646 1.00 37.09 82 ILE A N 1
ATOM 639 C CA . ILE A 1 82 ? -4.600 26.700 13.003 1.00 37.09 82 ILE A CA 1
ATOM 640 C C . ILE A 1 82 ? -6.120 26.638 12.923 1.00 37.09 82 ILE A C 1
ATOM 642 O O . ILE A 1 82 ? -6.672 25.982 12.041 1.00 37.09 82 ILE A O 1
ATOM 646 N N . ASP A 1 83 ? -6.789 27.231 13.909 1.00 34.19 83 ASP A N 1
ATOM 647 C CA . ASP A 1 83 ? -8.230 27.448 13.856 1.00 34.19 83 ASP A CA 1
ATOM 648 C C . ASP A 1 83 ? -8.533 28.390 12.679 1.00 34.19 83 ASP A C 1
ATOM 650 O O . ASP A 1 83 ? -8.546 29.613 12.828 1.00 34.19 83 ASP A O 1
ATOM 654 N N . ASP A 1 84 ? -8.819 27.830 11.503 1.00 34.84 84 ASP A N 1
ATOM 655 C CA . ASP A 1 84 ? -9.324 28.578 10.341 1.00 34.84 84 ASP A CA 1
ATOM 656 C C . ASP A 1 84 ? -10.768 29.110 10.555 1.00 34.84 84 ASP A C 1
ATOM 658 O O . ASP A 1 84 ? -11.375 29.665 9.640 1.00 34.84 84 ASP A O 1
ATOM 662 N N . GLU A 1 85 ? -11.321 29.029 11.775 1.00 34.69 85 GLU A N 1
ATOM 663 C CA . GLU A 1 85 ? -12.646 29.559 12.143 1.00 34.69 85 GLU A CA 1
ATOM 664 C C . GLU A 1 85 ? -12.645 30.670 13.219 1.00 34.69 85 GLU A C 1
ATOM 666 O O . GLU A 1 85 ? -13.712 31.059 13.694 1.00 34.69 85 GLU A O 1
ATOM 671 N N . ILE A 1 86 ? -11.503 31.300 13.543 1.00 39.97 86 ILE A N 1
ATOM 672 C CA . ILE A 1 86 ? -11.474 32.564 14.331 1.00 39.97 86 ILE A CA 1
ATOM 673 C C . ILE A 1 86 ? -11.115 33.769 13.442 1.00 39.97 86 ILE A C 1
ATOM 675 O O . ILE A 1 86 ? -10.388 34.687 13.814 1.00 39.97 86 ILE A O 1
ATOM 679 N N . HIS A 1 87 ? -11.686 33.823 12.239 1.00 34.22 87 HIS A N 1
ATOM 680 C CA . HIS A 1 87 ? -11.735 35.049 11.438 1.00 34.22 87 HIS A CA 1
ATOM 681 C C . HIS A 1 87 ? -13.154 35.603 11.324 1.00 34.22 87 HIS A C 1
ATOM 683 O O . HIS A 1 87 ? -13.639 35.918 10.245 1.00 34.22 87 HIS A O 1
ATOM 689 N N . ALA A 1 88 ? -13.805 35.797 12.471 1.00 35.06 88 ALA A N 1
ATOM 690 C CA . ALA A 1 88 ? -14.885 36.769 12.598 1.00 35.06 88 ALA A CA 1
ATOM 691 C C . ALA A 1 88 ? -15.133 37.126 14.067 1.00 35.06 88 ALA A C 1
ATOM 693 O O . ALA A 1 88 ? -16.180 36.794 14.604 1.00 35.06 88 ALA A O 1
ATOM 694 N N . THR A 1 89 ? -14.183 37.790 14.735 1.00 34.31 89 THR A N 1
ATOM 695 C CA . THR A 1 89 ? -14.439 39.021 15.515 1.00 34.31 89 THR A CA 1
ATOM 696 C C . THR A 1 89 ? -13.238 39.430 16.377 1.00 34.31 89 THR A C 1
ATOM 698 O O . THR A 1 89 ? -12.771 38.693 17.231 1.00 34.31 89 THR A O 1
ATOM 701 N N . ASN A 1 90 ? -12.858 40.697 16.192 1.00 31.80 90 ASN A N 1
ATOM 702 C CA . ASN A 1 90 ? -12.254 41.607 17.168 1.00 31.80 90 ASN A CA 1
ATOM 703 C C . ASN A 1 90 ? -10.756 41.467 17.493 1.00 31.80 90 ASN A C 1
ATOM 705 O O . ASN A 1 90 ? -10.344 40.727 18.375 1.00 31.80 90 ASN A O 1
ATOM 709 N N . ASN A 1 91 ? -9.983 42.340 16.832 1.00 38.34 91 ASN A N 1
ATOM 710 C CA . ASN A 1 91 ? -8.903 43.162 17.394 1.00 38.34 91 ASN A CA 1
ATOM 711 C C . ASN A 1 91 ? -8.563 42.897 18.870 1.00 38.34 91 ASN A C 1
ATOM 713 O O . ASN A 1 91 ? -9.116 43.555 19.753 1.00 38.34 91 ASN A O 1
ATOM 717 N N . ILE A 1 92 ? -7.574 42.041 19.119 1.00 36.09 92 ILE A N 1
ATOM 718 C CA . ILE A 1 92 ? -6.715 42.142 20.299 1.00 36.09 92 ILE A CA 1
ATOM 719 C C . ILE A 1 92 ? -5.281 41.899 19.824 1.00 36.09 92 ILE A C 1
ATOM 721 O O . ILE A 1 92 ? -4.913 40.797 19.431 1.00 36.09 92 ILE A O 1
ATOM 725 N N . GLU A 1 93 ? -4.476 42.962 19.829 1.00 36.84 93 GLU A N 1
ATOM 726 C CA . GLU A 1 93 ? -3.020 42.861 19.811 1.00 36.84 93 GLU A CA 1
ATOM 727 C C . GLU A 1 93 ? -2.584 42.107 21.074 1.00 36.84 93 GLU A C 1
ATOM 729 O O . GLU A 1 93 ? -2.748 42.596 22.191 1.00 36.84 93 GLU A O 1
ATOM 734 N N . GLY A 1 94 ? -2.051 40.902 20.906 1.00 27.67 94 GLY A N 1
ATOM 735 C CA . GLY A 1 94 ? -1.587 40.083 22.016 1.00 27.67 94 GLY A CA 1
ATOM 736 C C . GLY A 1 94 ? -0.873 38.844 21.505 1.00 27.67 94 GLY A C 1
ATOM 737 O O . GLY A 1 94 ? -1.484 37.969 20.905 1.00 27.67 94 GLY A O 1
ATOM 738 N N . LYS A 1 95 ? 0.442 38.809 21.720 1.00 34.03 95 LYS A N 1
ATOM 739 C CA . LYS A 1 95 ? 1.267 37.606 21.620 1.00 34.03 95 LYS A CA 1
ATOM 740 C C . LYS A 1 95 ? 0.690 36.480 22.485 1.00 34.03 95 LYS A C 1
ATOM 742 O O . LYS A 1 95 ? 0.114 36.747 23.534 1.00 34.03 95 LYS A O 1
ATOM 747 N N . ASP A 1 96 ? 1.004 35.260 22.063 1.00 32.34 96 ASP A N 1
ATOM 748 C CA . ASP A 1 96 ? 0.966 34.025 22.845 1.00 32.34 96 ASP A CA 1
ATOM 749 C C . ASP A 1 96 ? -0.424 33.460 23.151 1.00 32.34 96 ASP A C 1
ATOM 751 O O . ASP A 1 96 ? -1.019 33.740 24.183 1.00 32.34 96 ASP A O 1
ATOM 755 N N . LEU A 1 97 ? -0.877 32.570 22.262 1.00 29.11 97 LEU A N 1
ATOM 756 C CA . LEU A 1 97 ? -1.632 31.355 22.593 1.00 29.11 97 LEU A CA 1
ATOM 757 C C . LEU A 1 97 ? -1.556 30.391 21.393 1.00 29.11 97 LEU A C 1
ATOM 759 O O . LEU A 1 97 ? -2.547 30.074 20.750 1.00 29.11 97 LEU A O 1
ATOM 763 N N . VAL A 1 98 ? -0.344 29.916 21.077 1.00 30.09 98 VAL A N 1
ATOM 764 C CA . VAL A 1 98 ? -0.198 28.631 20.375 1.00 30.09 98 VAL A CA 1
ATOM 765 C C . VAL A 1 98 ? -0.375 27.569 21.452 1.00 30.09 98 VAL A C 1
ATOM 767 O O . VAL A 1 98 ? 0.581 27.186 22.124 1.00 30.09 98 VAL A O 1
ATOM 770 N N . VAL A 1 99 ? -1.616 27.155 21.698 1.00 33.12 99 VAL A N 1
ATOM 771 C CA . VAL A 1 99 ? -1.866 25.953 22.494 1.00 33.12 99 VAL A CA 1
ATOM 772 C C . VAL A 1 99 ? -1.524 24.777 21.586 1.00 33.12 99 VAL A C 1
ATOM 774 O O . VAL A 1 99 ? -2.364 24.301 20.828 1.00 33.12 99 VAL A O 1
ATOM 777 N N . ALA A 1 100 ? -0.261 24.349 21.608 1.00 40.44 100 ALA A N 1
ATOM 778 C CA . ALA A 1 100 ? 0.143 23.079 21.023 1.00 40.44 100 ALA A CA 1
ATOM 779 C C . ALA A 1 100 ? -0.503 21.962 21.855 1.00 40.44 100 ALA A C 1
ATOM 781 O O . ALA A 1 100 ? 0.047 21.498 22.854 1.00 40.44 100 ALA A O 1
ATOM 782 N N . ASN A 1 101 ? -1.723 21.580 21.489 1.00 48.97 101 ASN A N 1
ATOM 783 C CA . ASN A 1 101 ? -2.323 20.360 21.994 1.00 48.97 101 ASN A CA 1
ATOM 784 C C . ASN A 1 101 ? -1.644 19.208 21.259 1.00 48.97 101 ASN A C 1
ATOM 786 O O . ASN A 1 101 ? -1.944 18.915 20.103 1.00 48.97 101 ASN A O 1
ATOM 790 N N . ASN A 1 102 ? -0.686 18.575 21.928 1.00 54.66 102 ASN A N 1
ATOM 791 C CA . ASN A 1 102 ? -0.091 17.346 21.427 1.00 54.66 102 ASN A CA 1
ATOM 792 C C . ASN A 1 102 ? -1.181 16.272 21.448 1.00 54.66 102 ASN A C 1
ATOM 794 O O . ASN A 1 102 ? -1.643 15.890 22.528 1.00 54.66 102 ASN A O 1
ATOM 798 N N . LEU A 1 103 ? -1.615 15.824 20.269 1.00 62.66 103 LEU A N 1
ATOM 799 C CA . LEU A 1 103 ? -2.444 14.634 20.145 1.00 62.66 103 LEU A CA 1
ATOM 800 C C . LEU A 1 103 ? -1.496 13.442 19.999 1.00 62.66 103 LEU A C 1
ATOM 802 O O . LEU A 1 103 ? -0.528 13.460 19.234 1.00 62.66 103 LEU A O 1
ATOM 806 N N . ILE A 1 104 ? -1.744 12.403 20.779 1.00 66.00 104 ILE A N 1
ATOM 807 C CA . ILE A 1 104 ? -0.982 11.164 20.710 1.00 66.00 104 ILE A CA 1
ATOM 808 C C . ILE A 1 104 ? -1.847 10.179 19.937 1.00 66.00 104 ILE A C 1
ATOM 810 O O . ILE A 1 104 ? -2.895 9.751 20.412 1.00 66.00 104 ILE A O 1
ATOM 814 N N . LEU A 1 105 ? -1.419 9.821 18.731 1.00 70.75 105 LEU A N 1
ATOM 815 C CA . LEU A 1 105 ? -2.056 8.754 17.974 1.00 70.75 105 LEU A CA 1
ATOM 816 C C . LEU A 1 105 ? -1.408 7.433 18.387 1.00 70.75 105 LEU A C 1
ATOM 818 O O . LEU A 1 105 ? -0.228 7.195 18.123 1.00 70.75 105 LEU A O 1
ATOM 822 N N . GLN A 1 106 ? -2.166 6.560 19.036 1.00 73.94 106 GLN A N 1
ATOM 823 C CA . GLN A 1 106 ? -1.736 5.193 19.290 1.00 73.94 106 GLN A CA 1
ATOM 824 C C . GLN A 1 106 ? -2.274 4.306 18.171 1.00 73.94 106 GLN A C 1
ATOM 826 O O . GLN A 1 106 ? -3.483 4.203 17.973 1.00 73.94 106 GLN A O 1
ATOM 831 N N . THR A 1 107 ? -1.374 3.697 17.401 1.00 78.31 107 THR A N 1
ATOM 832 C CA . THR A 1 107 ? -1.746 2.853 16.265 1.00 78.31 107 THR A CA 1
ATOM 833 C C . THR A 1 107 ? -1.289 1.422 16.485 1.00 78.31 107 THR A C 1
ATOM 835 O O . THR A 1 107 ? -0.097 1.138 16.628 1.00 78.31 107 THR A O 1
ATOM 838 N N . GLU A 1 108 ? -2.251 0.511 16.453 1.00 84.44 108 GLU A N 1
ATOM 839 C CA . GLU A 1 108 ? -1.997 -0.921 16.378 1.00 84.44 108 GLU A CA 1
ATOM 840 C C . GLU A 1 108 ? -1.860 -1.335 14.917 1.00 84.44 108 GLU A C 1
ATOM 842 O O . GLU A 1 108 ? -2.712 -1.020 14.085 1.00 84.44 108 GLU A O 1
ATOM 847 N N . PHE A 1 109 ? -0.787 -2.050 14.602 1.00 85.31 109 PHE A N 1
ATOM 848 C CA . PHE A 1 109 ? -0.533 -2.596 13.283 1.00 85.31 109 PHE A CA 1
ATOM 849 C C . PHE A 1 109 ? -0.726 -4.107 13.277 1.00 85.31 109 PHE A C 1
ATOM 851 O O . PHE A 1 109 ? -0.076 -4.844 14.021 1.00 85.31 109 PHE A O 1
ATOM 858 N N . TYR A 1 110 ? -1.555 -4.572 12.355 1.00 88.44 110 TYR A N 1
ATOM 859 C CA . TYR A 1 110 ? -1.719 -5.986 12.046 1.00 88.44 110 TYR A CA 1
ATOM 860 C C . TYR A 1 110 ? -1.202 -6.243 10.635 1.00 88.44 110 TYR A C 1
ATOM 862 O O . TYR A 1 110 ? -1.432 -5.429 9.746 1.00 88.44 110 TYR A O 1
ATOM 870 N N . SER A 1 111 ? -0.520 -7.363 10.402 1.00 89.12 111 SER A N 1
ATOM 871 C CA . SER A 1 111 ? -0.152 -7.787 9.044 1.00 89.12 111 SER A CA 1
ATOM 872 C C . SER A 1 111 ? -0.802 -9.103 8.676 1.00 89.12 111 SER A C 1
ATOM 874 O O . SER A 1 111 ? -0.869 -10.022 9.494 1.00 89.12 111 SER A O 1
ATOM 876 N N . ILE A 1 112 ? -1.255 -9.174 7.431 1.00 89.94 112 ILE A N 1
ATOM 877 C CA . ILE A 1 112 ? -1.920 -10.334 6.840 1.00 89.94 112 ILE A CA 1
ATOM 878 C C . ILE A 1 112 ? -1.467 -10.511 5.396 1.00 89.94 112 ILE A C 1
ATOM 880 O O . ILE A 1 112 ? -0.908 -9.590 4.782 1.00 89.94 112 ILE A O 1
ATOM 884 N N . LYS A 1 113 ? -1.697 -11.699 4.844 1.00 87.94 113 LYS A N 1
ATOM 885 C CA . LYS A 1 113 ? -1.195 -12.038 3.521 1.00 87.94 113 LYS A CA 1
ATOM 886 C C . LYS A 1 113 ? -2.003 -11.341 2.440 1.00 87.94 113 LYS A C 1
ATOM 888 O O . LYS A 1 113 ? -3.226 -11.256 2.500 1.00 87.94 113 LYS A O 1
ATOM 893 N N . HIS A 1 114 ? -1.317 -10.890 1.399 1.00 86.12 114 HIS A N 1
ATOM 894 C CA . HIS A 1 114 ? -1.930 -10.518 0.134 1.00 86.12 114 HIS A CA 1
ATOM 895 C C . HIS A 1 114 ? -1.638 -11.591 -0.933 1.00 86.12 114 HIS A C 1
ATOM 897 O O . HIS A 1 114 ? -0.477 -11.966 -1.107 1.00 86.12 114 HIS A O 1
ATOM 903 N N . PRO A 1 115 ? -2.645 -12.068 -1.693 1.00 84.44 115 PRO A N 1
ATOM 904 C CA . PRO A 1 115 ? -4.074 -11.760 -1.580 1.00 84.44 115 PRO A CA 1
ATOM 905 C C . PRO A 1 115 ? -4.708 -12.339 -0.305 1.00 84.44 115 PRO A C 1
ATOM 907 O O . PRO A 1 115 ? -4.212 -13.314 0.248 1.00 84.44 115 PRO A O 1
ATOM 910 N N . LEU A 1 116 ? -5.813 -11.722 0.128 1.00 85.88 116 LEU A N 1
ATOM 911 C CA . LEU A 1 116 ? -6.505 -12.074 1.371 1.00 85.88 116 LEU A CA 1
ATOM 912 C C . LEU A 1 116 ? -7.137 -13.463 1.309 1.00 85.88 116 LEU A C 1
ATOM 914 O O . LEU A 1 116 ? -7.857 -13.769 0.354 1.00 85.88 116 LEU A O 1
ATOM 918 N N . ASP A 1 117 ? -6.944 -14.239 2.375 1.00 80.88 117 ASP A N 1
ATOM 919 C CA . ASP A 1 117 ? -7.688 -15.468 2.636 1.00 80.88 117 ASP A CA 1
ATOM 920 C C . ASP A 1 117 ? -8.780 -15.247 3.696 1.00 80.88 117 ASP A C 1
ATOM 922 O O . ASP A 1 117 ? -8.645 -14.472 4.643 1.00 80.88 117 ASP A O 1
ATOM 926 N N . THR A 1 118 ? -9.881 -15.971 3.533 1.00 79.00 118 THR A N 1
ATOM 927 C CA . THR A 1 118 ? -11.029 -16.010 4.441 1.00 79.00 118 THR A CA 1
ATOM 928 C C . THR A 1 118 ? -10.659 -16.407 5.873 1.00 79.00 118 THR A C 1
ATOM 930 O O . THR A 1 118 ? -11.165 -15.792 6.808 1.00 79.00 118 THR A O 1
ATOM 933 N N . GLN A 1 119 ? -9.736 -17.356 6.070 1.00 82.00 119 GLN A N 1
ATOM 934 C CA . GLN A 1 119 ? -9.342 -17.821 7.411 1.00 82.00 119 GLN A CA 1
ATOM 935 C C . GLN A 1 119 ? -8.593 -16.751 8.223 1.00 82.00 119 GLN A C 1
ATOM 937 O O . GLN A 1 119 ? -8.824 -16.582 9.425 1.00 82.00 119 GLN A O 1
ATOM 942 N N . GLU A 1 120 ? -7.705 -15.996 7.570 1.00 81.75 120 GLU A N 1
ATOM 943 C CA . GLU A 1 120 ? -6.980 -14.891 8.209 1.00 81.75 120 GLU A CA 1
ATOM 944 C C . GLU A 1 120 ? -7.946 -13.775 8.629 1.00 81.75 120 GLU A C 1
ATOM 946 O O . GLU A 1 120 ? -7.814 -13.210 9.716 1.00 81.75 120 GLU A O 1
ATOM 951 N N . LEU A 1 121 ? -8.969 -13.507 7.811 1.00 85.31 121 LEU A N 1
ATOM 952 C CA . LEU A 1 121 ? -10.012 -12.529 8.122 1.00 85.31 121 LEU A CA 1
ATOM 953 C C . LEU A 1 121 ? -10.917 -12.975 9.269 1.00 85.31 121 LEU A C 1
ATOM 955 O O . LEU A 1 121 ? -11.253 -12.156 10.119 1.00 85.31 121 LEU A O 1
ATOM 959 N N . GLU A 1 122 ? -11.287 -14.253 9.345 1.00 84.81 122 GLU A N 1
ATOM 960 C CA . GLU A 1 122 ? -12.027 -14.782 10.498 1.00 84.81 122 GLU A CA 1
ATOM 961 C C . GLU A 1 122 ? -11.237 -14.569 11.794 1.00 84.81 122 GLU A C 1
ATOM 963 O O . GLU A 1 122 ? -11.777 -14.056 12.775 1.00 84.81 122 GLU A O 1
ATOM 968 N N . THR A 1 123 ? -9.937 -14.861 11.773 1.00 84.69 123 THR A N 1
ATOM 969 C CA . THR A 1 123 ? -9.046 -14.626 12.919 1.00 84.69 123 THR A CA 1
ATOM 970 C C . THR A 1 123 ? -8.990 -13.143 13.285 1.00 84.69 123 THR A C 1
ATOM 972 O O . THR A 1 123 ? -9.146 -12.782 14.452 1.00 84.69 123 THR A O 1
ATOM 975 N N . LEU A 1 124 ? -8.840 -12.268 12.289 1.00 86.50 124 LEU A N 1
ATOM 976 C CA . LEU A 1 124 ? -8.833 -10.822 12.487 1.00 86.50 124 LEU A CA 1
ATOM 977 C C . LEU A 1 124 ? -10.165 -10.313 13.058 1.00 86.50 124 LEU A C 1
ATOM 979 O O . LEU A 1 124 ? -10.169 -9.462 13.941 1.00 86.50 124 LEU A O 1
ATOM 983 N N . SER A 1 125 ? -11.300 -10.863 12.622 1.00 85.94 125 SER A N 1
ATOM 984 C CA . SER A 1 125 ? -12.623 -10.475 13.129 1.00 85.94 125 SER A CA 1
ATOM 985 C C . SER A 1 125 ? -12.785 -10.735 14.628 1.00 85.94 125 SER A C 1
ATOM 987 O O . SER A 1 125 ? -13.424 -9.944 15.319 1.00 85.94 125 SER A O 1
ATOM 989 N N . LEU A 1 126 ? -12.172 -11.809 15.143 1.00 84.50 126 LEU A N 1
ATOM 990 C CA . LEU A 1 126 ? -12.195 -12.140 16.568 1.00 84.50 126 LEU A CA 1
ATOM 991 C C . LEU A 1 126 ? -11.377 -11.142 17.393 1.00 84.50 126 LEU A C 1
ATOM 993 O O . LEU A 1 126 ? -11.780 -10.812 18.505 1.00 84.50 126 LEU A O 1
ATOM 997 N N . LEU A 1 127 ? -10.263 -10.649 16.843 1.00 82.56 127 LEU A N 1
ATOM 998 C CA . LEU A 1 127 ? -9.414 -9.641 17.486 1.00 82.56 127 LEU A CA 1
ATOM 999 C C . LEU A 1 127 ? -10.065 -8.253 17.480 1.00 82.56 127 LEU A C 1
ATOM 1001 O O . LEU A 1 127 ? -9.927 -7.496 18.432 1.00 82.56 127 LEU A O 1
ATOM 1005 N N . LEU A 1 128 ? -10.816 -7.936 16.425 1.00 84.00 128 LEU A N 1
ATOM 1006 C CA . LEU A 1 128 ? -11.470 -6.639 16.233 1.00 84.00 128 LEU A CA 1
ATOM 1007 C C . LEU A 1 128 ? -12.915 -6.600 16.759 1.00 84.00 128 LEU A C 1
ATOM 1009 O O . LEU A 1 128 ? -13.704 -5.751 16.336 1.00 84.00 128 LEU A O 1
ATOM 1013 N N . LYS A 1 129 ? -13.315 -7.542 17.615 1.00 74.75 129 LYS A N 1
ATOM 1014 C CA . LYS A 1 129 ? -14.718 -7.690 18.022 1.00 74.75 129 LYS A CA 1
ATOM 1015 C C . LYS A 1 129 ? -15.221 -6.542 18.903 1.00 74.75 129 LYS A C 1
ATOM 1017 O O . LYS A 1 129 ? -16.388 -6.193 18.802 1.00 74.75 129 LYS A O 1
ATOM 1022 N N . ASP A 1 130 ? -14.339 -5.943 19.697 1.00 71.00 130 ASP A N 1
ATOM 1023 C CA . ASP A 1 130 ? -14.690 -4.895 20.665 1.00 71.00 130 ASP A CA 1
ATOM 1024 C C . ASP A 1 130 ? -14.294 -3.480 20.182 1.00 71.00 130 ASP A C 1
ATOM 1026 O O . ASP A 1 130 ? -14.242 -2.536 20.966 1.00 71.00 130 ASP A O 1
ATOM 1030 N N . THR A 1 131 ? -13.998 -3.315 18.884 1.00 70.31 131 THR A N 1
ATOM 1031 C CA . THR A 1 131 ? -13.475 -2.067 18.286 1.00 70.31 131 THR A CA 1
ATOM 1032 C C . THR A 1 131 ? -14.504 -1.358 17.404 1.00 70.31 131 THR A C 1
ATOM 1034 O O . THR A 1 131 ? -14.202 -0.912 16.297 1.00 70.31 131 THR A O 1
ATOM 1037 N N . ASP A 1 132 ? -15.749 -1.273 17.874 1.00 62.81 132 ASP A N 1
ATOM 1038 C CA . ASP A 1 132 ? -16.875 -0.736 17.094 1.00 62.81 132 ASP A CA 1
ATOM 1039 C C . ASP A 1 132 ? -16.786 0.780 16.829 1.00 62.81 132 ASP A C 1
ATOM 1041 O O . ASP A 1 132 ? -17.366 1.268 15.860 1.00 62.81 132 ASP A O 1
ATOM 1045 N N . GLU A 1 133 ? -16.016 1.525 17.629 1.00 61.97 133 GLU A N 1
ATOM 1046 C CA . GLU A 1 133 ? -15.811 2.975 17.460 1.00 61.97 133 GLU A CA 1
ATOM 1047 C C . GLU A 1 133 ? -14.477 3.336 16.778 1.00 61.97 133 GLU A C 1
ATOM 1049 O O . GLU A 1 133 ? -14.213 4.505 16.495 1.00 61.97 133 GLU A O 1
ATOM 1054 N N . THR A 1 134 ? -13.614 2.355 16.496 1.00 69.62 134 THR A N 1
ATOM 1055 C CA . THR A 1 134 ? -12.269 2.607 15.961 1.00 69.62 134 THR A CA 1
ATOM 1056 C C . THR A 1 134 ? -12.274 2.615 14.435 1.00 69.62 134 THR A C 1
ATOM 1058 O O . THR A 1 134 ? -12.658 1.632 13.802 1.00 69.62 134 THR A O 1
ATOM 1061 N N . SER A 1 135 ? -11.793 3.701 13.821 1.00 79.69 135 SER A N 1
ATOM 1062 C CA . SER A 1 135 ? -11.584 3.745 12.370 1.00 79.69 135 SER A CA 1
ATOM 1063 C C . SER A 1 135 ? -10.472 2.778 11.964 1.00 79.69 135 SER A C 1
ATOM 1065 O O . SER A 1 135 ? -9.359 2.858 12.496 1.00 79.69 135 SER A O 1
ATOM 1067 N N . ILE A 1 136 ? -10.754 1.903 11.001 1.00 89.00 136 ILE A N 1
ATOM 1068 C CA . ILE A 1 136 ? -9.792 0.909 10.519 1.00 89.00 136 ILE A CA 1
ATOM 1069 C C . ILE A 1 136 ? -9.139 1.405 9.225 1.00 89.00 136 ILE A C 1
ATOM 1071 O O . ILE A 1 136 ? -9.814 1.632 8.221 1.00 89.00 136 ILE A O 1
ATOM 1075 N N . GLN A 1 137 ? -7.815 1.521 9.206 1.00 91.62 137 GLN A N 1
ATOM 1076 C CA . GLN A 1 137 ? -7.068 1.804 7.984 1.00 91.62 137 GLN A CA 1
ATOM 1077 C C . GLN A 1 137 ? -6.536 0.520 7.353 1.00 91.62 137 GLN A C 1
ATOM 1079 O O . GLN A 1 137 ? -5.846 -0.269 7.989 1.00 91.62 137 GLN A O 1
ATOM 1084 N N . TRP A 1 138 ? -6.812 0.335 6.068 1.00 94.06 138 TRP A N 1
ATOM 1085 C CA . TRP A 1 138 ? -6.323 -0.786 5.276 1.00 94.06 138 TRP A CA 1
ATOM 1086 C C . TRP A 1 138 ? -5.229 -0.324 4.329 1.00 94.06 138 TRP A C 1
ATOM 1088 O O . TRP A 1 138 ? -5.457 0.495 3.433 1.00 94.06 138 TRP A O 1
ATOM 1098 N N . TRP A 1 139 ? -4.029 -0.852 4.532 1.00 95.19 139 TRP A N 1
ATOM 1099 C CA . TRP A 1 139 ? -2.854 -0.565 3.722 1.00 95.19 139 TRP A CA 1
ATOM 1100 C C . TRP A 1 139 ? -2.529 -1.796 2.889 1.00 95.19 139 TRP A C 1
ATOM 1102 O O . TRP A 1 139 ? -2.090 -2.813 3.413 1.00 95.19 139 TRP A O 1
ATOM 1112 N N . VAL A 1 140 ? -2.770 -1.728 1.584 1.00 95.00 140 VAL A N 1
ATOM 1113 C CA . VAL A 1 140 ? -2.470 -2.837 0.672 1.00 95.00 140 VAL A CA 1
ATOM 1114 C C . VAL A 1 140 ? -1.130 -2.568 0.012 1.00 95.00 140 VAL A C 1
ATOM 1116 O O . VAL A 1 140 ? -0.959 -1.517 -0.602 1.00 95.00 140 VAL A O 1
ATOM 1119 N N . LEU A 1 141 ? -0.185 -3.495 0.149 1.00 94.75 141 LEU A N 1
ATOM 1120 C CA . LEU A 1 141 ? 1.147 -3.386 -0.431 1.00 94.75 141 LEU A CA 1
ATOM 1121 C C . LEU A 1 141 ? 1.226 -4.170 -1.746 1.00 94.75 141 LEU A C 1
ATOM 1123 O O . LEU A 1 141 ? 0.792 -5.318 -1.838 1.00 94.75 141 LEU A O 1
ATOM 1127 N N . LEU A 1 142 ? 1.832 -3.547 -2.749 1.00 94.62 142 LEU A N 1
ATOM 1128 C CA . LEU A 1 142 ? 2.328 -4.162 -3.977 1.00 94.62 142 LEU A CA 1
ATOM 1129 C C . LEU A 1 142 ? 3.838 -3.963 -4.045 1.00 94.62 142 LEU A C 1
ATOM 1131 O O . LEU A 1 142 ? 4.367 -3.053 -3.412 1.00 94.62 142 LEU A O 1
ATOM 1135 N N . ASP A 1 143 ? 4.526 -4.761 -4.852 1.00 93.88 143 ASP A N 1
ATOM 1136 C CA . ASP A 1 143 ? 5.985 -4.707 -4.927 1.00 93.88 143 ASP A CA 1
ATOM 1137 C C . ASP A 1 143 ? 6.483 -4.871 -6.362 1.00 93.88 143 ASP A C 1
ATOM 1139 O O . ASP A 1 143 ? 6.401 -5.951 -6.951 1.00 93.88 143 ASP A O 1
ATOM 1143 N N . TRP A 1 144 ? 7.029 -3.794 -6.923 1.00 92.88 144 TRP A N 1
ATOM 1144 C CA . TRP A 1 144 ? 7.550 -3.772 -8.290 1.00 92.88 144 TRP A CA 1
ATOM 1145 C C . TRP A 1 144 ? 8.751 -4.699 -8.517 1.00 92.88 144 TRP A C 1
ATOM 1147 O O . TRP A 1 144 ? 9.059 -4.997 -9.673 1.00 92.88 144 TRP A O 1
ATOM 1157 N N . SER A 1 145 ? 9.408 -5.180 -7.460 1.00 91.75 145 SER A N 1
ATOM 1158 C CA . SER A 1 145 ? 10.501 -6.152 -7.552 1.00 91.75 145 SER A CA 1
ATOM 1159 C C . SER A 1 145 ? 10.015 -7.598 -7.726 1.00 91.75 145 SER A C 1
ATOM 1161 O O . SER A 1 145 ? 10.752 -8.429 -8.263 1.00 91.75 145 SER A O 1
ATOM 1163 N N . ILE A 1 146 ? 8.771 -7.909 -7.335 1.00 87.44 146 ILE A N 1
ATOM 1164 C CA . ILE A 1 146 ? 8.196 -9.255 -7.459 1.00 87.44 146 ILE A CA 1
ATOM 1165 C C . ILE A 1 146 ? 7.745 -9.485 -8.906 1.00 87.44 146 ILE A C 1
ATOM 1167 O O . ILE A 1 146 ? 7.102 -8.637 -9.520 1.00 87.44 146 ILE A O 1
ATOM 1171 N N . GLY A 1 147 ? 8.071 -10.648 -9.471 1.00 68.69 147 GLY A N 1
ATOM 1172 C CA . GLY A 1 147 ? 7.591 -11.029 -10.800 1.00 68.69 147 GLY A CA 1
ATOM 1173 C C . GLY A 1 147 ? 6.073 -11.255 -10.830 1.00 68.69 147 GLY A C 1
ATOM 1174 O O . GLY A 1 147 ? 5.512 -11.774 -9.874 1.00 68.69 147 GLY A O 1
ATOM 1175 N N . ASP A 1 148 ? 5.438 -10.932 -11.960 1.00 70.62 148 ASP A N 1
ATOM 1176 C CA . ASP A 1 148 ? 4.006 -11.147 -12.253 1.00 70.62 148 ASP A CA 1
ATOM 1177 C C . ASP A 1 148 ? 3.020 -10.056 -11.784 1.00 70.62 148 ASP A C 1
ATOM 1179 O O . ASP A 1 1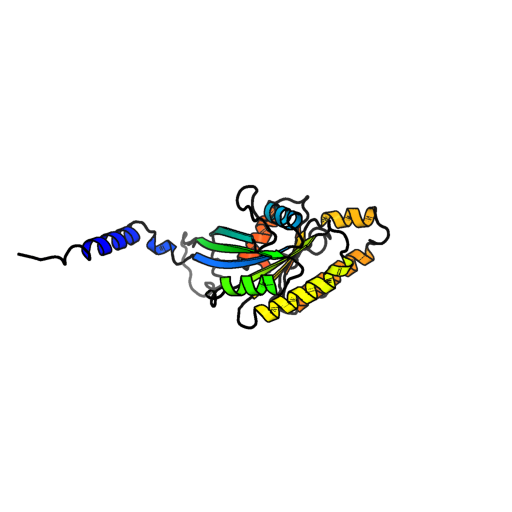48 ? 1.933 -10.298 -11.256 1.00 70.62 148 ASP A O 1
ATOM 1183 N N . GLN A 1 149 ? 3.346 -8.810 -12.113 1.00 77.00 149 GLN A N 1
ATOM 1184 C CA . GLN A 1 149 ? 2.442 -7.658 -12.018 1.00 77.00 149 GLN A CA 1
ATOM 1185 C C . GLN A 1 149 ? 1.134 -7.834 -12.817 1.00 77.00 149 GLN A C 1
ATOM 1187 O O . GLN A 1 149 ? 0.181 -7.078 -12.625 1.00 77.00 149 GLN A O 1
ATOM 1192 N N . SER A 1 150 ? 1.063 -8.818 -13.723 1.00 69.81 150 SER A N 1
ATOM 1193 C CA . SER A 1 150 ? -0.132 -9.084 -14.528 1.00 69.81 150 SER A CA 1
ATOM 1194 C C . SER A 1 150 ? -1.326 -9.528 -13.670 1.00 69.81 150 SER A C 1
ATOM 1196 O O . SER A 1 150 ? -2.479 -9.261 -14.020 1.00 69.81 150 SER A O 1
ATOM 1198 N N . CYS A 1 151 ? -1.057 -10.110 -12.496 1.00 78.38 151 CYS A N 1
ATOM 1199 C CA . CYS A 1 151 ? -2.074 -10.548 -11.546 1.00 78.38 151 CYS A CA 1
ATOM 1200 C C . CYS A 1 151 ? -2.564 -9.445 -10.591 1.00 78.38 151 CYS A C 1
ATOM 1202 O O . CYS A 1 151 ? -3.641 -9.600 -10.004 1.00 78.38 151 CYS A O 1
ATOM 1204 N N . TRP A 1 152 ? -1.849 -8.318 -10.471 1.00 87.00 152 TRP A N 1
ATOM 1205 C CA . TRP A 1 152 ? -2.141 -7.264 -9.488 1.00 87.00 152 TRP A CA 1
ATOM 1206 C C . TRP A 1 152 ? -3.576 -6.764 -9.565 1.00 87.00 152 TRP A C 1
ATOM 1208 O O . TRP A 1 152 ? -4.275 -6.705 -8.562 1.00 87.00 152 TRP A O 1
ATOM 1218 N N . LEU A 1 153 ? -4.061 -6.448 -10.763 1.00 82.12 153 LEU A N 1
ATOM 1219 C CA . LEU A 1 153 ? -5.394 -5.866 -10.926 1.00 82.12 153 LEU A CA 1
ATOM 1220 C C . LEU A 1 153 ? -6.508 -6.801 -10.446 1.00 82.12 153 LEU A C 1
ATOM 1222 O O . LEU A 1 153 ? -7.479 -6.347 -9.839 1.00 82.12 153 LEU A O 1
ATOM 1226 N N . ASN A 1 154 ? -6.365 -8.102 -10.701 1.00 83.06 154 ASN A N 1
ATOM 1227 C CA . ASN A 1 154 ? -7.337 -9.097 -10.260 1.00 83.06 154 ASN A CA 1
ATOM 1228 C C . ASN A 1 154 ? -7.258 -9.305 -8.745 1.00 83.06 154 ASN A C 1
ATOM 1230 O O . ASN A 1 154 ? -8.299 -9.342 -8.086 1.00 83.06 154 ASN A O 1
ATOM 1234 N N . GLN A 1 155 ? -6.043 -9.375 -8.199 1.00 87.25 155 GLN A N 1
ATOM 1235 C CA . GLN A 1 155 ? -5.811 -9.546 -6.766 1.00 87.25 155 GLN A CA 1
ATOM 1236 C C . GLN A 1 155 ? -6.315 -8.341 -5.966 1.00 87.25 155 GLN A C 1
ATOM 1238 O O . GLN A 1 155 ? -7.130 -8.521 -5.067 1.00 87.25 155 GLN A O 1
ATOM 1243 N N . ILE A 1 156 ? -5.954 -7.113 -6.349 1.00 88.38 156 ILE A N 1
ATOM 1244 C CA . ILE A 1 156 ? -6.393 -5.884 -5.665 1.00 88.38 156 ILE A CA 1
ATOM 1245 C C . ILE A 1 156 ? -7.909 -5.737 -5.744 1.00 88.38 156 ILE A C 1
ATOM 1247 O O . ILE A 1 156 ? -8.553 -5.444 -4.742 1.00 88.38 156 ILE A O 1
ATOM 1251 N N . LYS A 1 157 ? -8.510 -5.983 -6.916 1.00 87.12 157 LYS A N 1
ATOM 1252 C CA . LYS A 1 157 ? -9.969 -5.927 -7.068 1.00 87.12 157 LYS A CA 1
ATOM 1253 C C . LYS A 1 157 ? -10.671 -6.925 -6.147 1.00 87.12 157 LYS A C 1
ATOM 1255 O O . LYS A 1 157 ? -11.729 -6.595 -5.617 1.00 87.12 157 LYS A O 1
ATOM 1260 N N . SER A 1 158 ? -10.123 -8.131 -5.995 1.00 88.38 158 SER A N 1
ATOM 1261 C CA . SER A 1 158 ? -10.656 -9.124 -5.060 1.00 88.38 158 SER A CA 1
ATOM 1262 C C . SER A 1 158 ? -10.486 -8.652 -3.620 1.00 88.38 158 SER A C 1
ATOM 1264 O O . SER A 1 158 ? -11.464 -8.584 -2.890 1.00 88.38 158 SER A O 1
ATOM 1266 N N . THR A 1 159 ? -9.278 -8.232 -3.244 1.00 90.00 159 THR A N 1
ATOM 1267 C CA . THR A 1 159 ? -8.948 -7.731 -1.906 1.00 90.00 159 THR A CA 1
ATOM 1268 C C . THR A 1 159 ? -9.838 -6.570 -1.488 1.00 90.00 159 THR A C 1
ATOM 1270 O O . THR A 1 159 ? -10.400 -6.607 -0.402 1.00 90.00 159 THR A O 1
ATOM 1273 N N . PHE A 1 160 ? -10.042 -5.573 -2.347 1.00 89.00 160 PHE A N 1
ATOM 1274 C CA . PHE A 1 160 ? -10.874 -4.417 -2.016 1.00 89.00 160 PHE A CA 1
ATOM 1275 C C . PHE A 1 160 ? -12.332 -4.807 -1.768 1.00 89.00 160 PHE A C 1
ATOM 1277 O O . PHE A 1 160 ? -12.933 -4.318 -0.819 1.00 89.00 160 PHE A O 1
ATOM 1284 N N . LYS A 1 161 ? -12.880 -5.732 -2.565 1.00 89.00 161 LYS A N 1
ATOM 1285 C CA . LYS A 1 161 ? -14.230 -6.266 -2.334 1.00 89.00 161 LYS A CA 1
ATOM 1286 C C . LYS A 1 161 ? -14.326 -7.035 -1.024 1.00 89.00 161 LYS A C 1
ATOM 1288 O O . LYS A 1 161 ? -15.260 -6.823 -0.266 1.00 89.00 161 LYS A O 1
ATOM 1293 N N . THR A 1 162 ? -13.360 -7.906 -0.753 1.00 90.44 162 THR A N 1
ATOM 1294 C CA . THR A 1 162 ? -13.334 -8.689 0.484 1.00 90.44 162 THR A CA 1
ATOM 1295 C C . THR A 1 162 ? -13.249 -7.781 1.711 1.00 90.44 162 THR A C 1
ATOM 1297 O O . THR A 1 162 ? -13.935 -8.021 2.699 1.00 90.44 162 THR A O 1
ATOM 1300 N N . ILE A 1 163 ? -12.460 -6.707 1.646 1.00 89.50 163 ILE A N 1
ATOM 1301 C CA . ILE A 1 163 ? -12.353 -5.731 2.735 1.00 89.50 163 ILE A CA 1
ATOM 1302 C C . ILE A 1 163 ? -13.647 -4.915 2.879 1.00 89.50 163 ILE A C 1
ATOM 1304 O O . ILE A 1 163 ? -14.100 -4.694 3.999 1.00 89.50 163 ILE A O 1
ATOM 1308 N N . GLU A 1 164 ? -14.269 -4.487 1.780 1.00 88.88 164 GLU A N 1
ATOM 1309 C CA . GLU A 1 164 ? -15.575 -3.809 1.801 1.00 88.88 164 GLU A CA 1
ATOM 1310 C C . GLU A 1 164 ? -16.658 -4.695 2.445 1.00 88.88 164 GLU A C 1
ATOM 1312 O O . GLU A 1 164 ? -17.430 -4.231 3.284 1.00 88.88 164 GLU A O 1
ATOM 1317 N N . GLU A 1 165 ? -16.674 -5.991 2.123 1.00 89.12 165 GLU A N 1
ATOM 1318 C CA . GLU A 1 165 ? -17.573 -6.971 2.741 1.00 89.12 165 GLU A CA 1
ATOM 1319 C C . GLU A 1 165 ? -17.269 -7.176 4.234 1.00 89.12 165 GLU A C 1
ATOM 1321 O O . GLU A 1 165 ? -18.195 -7.187 5.048 1.00 89.12 165 GLU A O 1
ATOM 1326 N N . PHE A 1 166 ? -15.990 -7.279 4.607 1.00 87.75 166 PHE A N 1
ATOM 1327 C CA . PHE A 1 166 ? -15.543 -7.423 5.997 1.00 87.75 166 PHE A CA 1
ATOM 1328 C C . PHE A 1 166 ? -15.923 -6.213 6.864 1.00 87.75 166 PHE A C 1
ATOM 1330 O O . PHE A 1 166 ? -16.342 -6.373 8.009 1.00 87.75 166 PHE A O 1
ATOM 1337 N N . ASN A 1 167 ? -15.827 -4.997 6.318 1.00 86.94 167 ASN A N 1
ATOM 1338 C CA . ASN A 1 167 ? -16.082 -3.750 7.045 1.00 86.94 167 ASN A CA 1
ATOM 1339 C C . ASN A 1 167 ? -17.477 -3.163 6.791 1.00 86.94 167 ASN A C 1
ATOM 1341 O O . ASN A 1 167 ? -17.691 -1.979 7.035 1.00 86.94 167 ASN A O 1
ATOM 1345 N N . LYS A 1 168 ? -18.457 -3.958 6.343 1.00 83.62 168 LYS A N 1
ATOM 1346 C CA . LYS A 1 168 ? -19.810 -3.485 5.977 1.00 83.62 168 LYS A CA 1
ATOM 1347 C C . LYS A 1 168 ? -20.511 -2.620 7.042 1.00 83.62 168 LYS A C 1
ATOM 1349 O O . LYS A 1 168 ? -21.419 -1.856 6.715 1.00 83.62 168 LYS A O 1
ATOM 1354 N N . HIS A 1 169 ? -20.110 -2.749 8.305 1.00 81.25 169 HIS A N 1
ATOM 1355 C CA . HIS A 1 169 ? -20.671 -2.026 9.448 1.00 81.25 169 HIS A CA 1
ATOM 1356 C C . HIS A 1 169 ? -19.663 -1.123 10.175 1.00 81.25 169 HIS A C 1
ATOM 1358 O O . HIS A 1 169 ? -19.991 -0.600 11.234 1.00 81.25 169 HIS A O 1
ATOM 1364 N N . LYS A 1 170 ? -18.456 -0.936 9.630 1.00 82.19 170 LYS A N 1
ATOM 1365 C CA . LYS A 1 170 ? -17.373 -0.163 10.252 1.00 82.19 170 LYS A CA 1
ATOM 1366 C C . LYS A 1 170 ? -16.927 0.974 9.338 1.00 82.19 170 LYS A C 1
ATOM 1368 O O . LYS A 1 170 ? -17.040 0.880 8.118 1.00 82.19 170 LYS A O 1
ATOM 1373 N N . THR A 1 171 ? -16.410 2.054 9.917 1.00 82.69 171 THR A N 1
ATOM 1374 C CA . THR A 1 171 ? -15.726 3.094 9.142 1.00 82.69 171 THR A CA 1
ATOM 1375 C C . THR A 1 171 ? -14.323 2.609 8.799 1.00 82.69 171 THR A C 1
ATOM 1377 O O . THR A 1 171 ? -13.572 2.151 9.663 1.00 82.69 171 THR A O 1
ATOM 1380 N N . TYR A 1 172 ? -13.971 2.675 7.519 1.00 87.25 172 TYR A N 1
ATOM 1381 C CA . TYR A 1 172 ? -12.670 2.223 7.054 1.00 87.25 172 TYR A CA 1
ATOM 1382 C C . TYR A 1 172 ? -12.123 3.116 5.949 1.00 87.25 172 TYR A C 1
ATOM 1384 O O . TYR A 1 172 ? -12.870 3.792 5.240 1.00 87.25 172 TYR A O 1
ATOM 1392 N N . GLU A 1 173 ? -10.805 3.079 5.786 1.00 89.19 173 GLU A N 1
ATOM 1393 C CA . GLU A 1 173 ? -10.111 3.785 4.717 1.00 89.19 173 GLU A CA 1
ATOM 1394 C C . GLU A 1 173 ? -9.096 2.900 4.009 1.00 89.19 173 GLU A C 1
ATOM 1396 O O . GLU A 1 173 ? -8.530 1.985 4.604 1.00 89.19 173 GLU A O 1
ATOM 1401 N N . PHE A 1 174 ? -8.835 3.212 2.741 1.00 91.19 174 PHE A N 1
ATOM 1402 C CA . PHE A 1 174 ? -7.897 2.476 1.908 1.00 91.19 174 PHE A CA 1
ATOM 1403 C C . PHE A 1 174 ? -6.705 3.323 1.495 1.00 91.19 174 PHE A C 1
ATOM 1405 O O . PHE A 1 174 ? -6.845 4.443 0.998 1.00 91.19 174 PHE A O 1
ATOM 1412 N N . THR A 1 175 ? -5.524 2.726 1.592 1.00 95.00 175 THR A N 1
ATOM 1413 C CA . THR A 1 175 ? -4.325 3.222 0.923 1.00 95.00 175 THR A CA 1
ATOM 1414 C C . THR A 1 175 ? -3.638 2.076 0.197 1.00 95.00 175 THR A C 1
ATOM 1416 O O . THR A 1 175 ? -3.347 1.034 0.785 1.00 95.00 175 THR A O 1
ATOM 1419 N N . LEU A 1 176 ? -3.390 2.266 -1.096 1.00 96.06 176 LEU A N 1
ATOM 1420 C CA . LEU A 1 176 ? -2.596 1.358 -1.909 1.00 96.06 176 LEU A CA 1
ATOM 1421 C C . LEU A 1 176 ? -1.160 1.875 -1.968 1.00 96.06 176 LEU A C 1
ATOM 1423 O O . LEU A 1 176 ? -0.912 2.979 -2.456 1.00 96.06 176 LEU A O 1
ATOM 1427 N N . TRP A 1 177 ? -0.225 1.062 -1.500 1.00 96.69 177 TRP A N 1
ATOM 1428 C CA . TRP A 1 177 ? 1.201 1.351 -1.509 1.00 96.69 177 TRP A CA 1
ATOM 1429 C C . TRP A 1 177 ? 1.901 0.441 -2.512 1.00 96.69 177 TRP A C 1
ATOM 1431 O O . TRP A 1 177 ? 1.657 -0.763 -2.534 1.00 96.69 177 TRP A O 1
ATOM 1441 N N . THR A 1 178 ? 2.791 0.988 -3.333 1.00 95.62 178 THR A N 1
ATOM 1442 C CA . THR A 1 178 ? 3.658 0.196 -4.212 1.00 95.62 178 THR A CA 1
ATOM 1443 C C . THR A 1 178 ? 5.107 0.409 -3.811 1.00 95.62 178 THR A C 1
ATOM 1445 O O . THR A 1 178 ? 5.629 1.514 -3.949 1.00 95.62 178 THR A O 1
ATOM 1448 N N . VAL A 1 179 ? 5.749 -0.637 -3.318 1.00 95.56 179 VAL A N 1
ATOM 1449 C CA . VAL A 1 179 ? 7.135 -0.630 -2.849 1.00 95.56 179 VAL A CA 1
ATOM 1450 C C . VAL A 1 179 ? 8.082 -0.941 -4.010 1.00 95.56 179 VAL A C 1
ATOM 1452 O O . VAL A 1 179 ? 7.663 -1.533 -5.014 1.00 95.56 179 VAL A O 1
ATOM 1455 N N . ASN A 1 180 ? 9.348 -0.537 -3.871 1.00 96.00 180 ASN A N 1
ATOM 1456 C CA . ASN A 1 180 ? 10.431 -0.820 -4.816 1.00 96.00 180 ASN A CA 1
ATOM 1457 C C . ASN A 1 180 ? 10.171 -0.249 -6.219 1.00 96.00 180 ASN A C 1
ATOM 1459 O O . ASN A 1 180 ? 10.514 -0.861 -7.233 1.00 96.00 180 ASN A O 1
ATOM 1463 N N . SER A 1 181 ? 9.505 0.901 -6.314 1.00 95.06 181 SER A N 1
ATOM 1464 C CA . SER A 1 181 ? 9.050 1.475 -7.587 1.00 95.06 181 SER A CA 1
ATOM 1465 C C . SER A 1 181 ? 10.183 1.847 -8.552 1.00 95.06 181 SER A C 1
ATOM 1467 O O . SER A 1 181 ? 9.967 1.900 -9.764 1.00 95.06 181 SER A O 1
ATOM 1469 N N . GLU A 1 182 ? 11.412 2.024 -8.075 1.00 94.19 182 GLU A N 1
ATOM 1470 C CA . GLU A 1 182 ? 12.607 2.170 -8.908 1.00 94.19 182 GLU A CA 1
ATOM 1471 C C . GLU A 1 182 ? 12.860 0.946 -9.807 1.00 94.19 182 GLU A C 1
ATOM 1473 O O . GLU A 1 182 ? 13.429 1.073 -10.900 1.00 94.19 182 GLU A O 1
ATOM 1478 N N . HIS A 1 183 ? 12.376 -0.241 -9.417 1.00 93.06 183 HIS A N 1
ATOM 1479 C CA . HIS A 1 183 ? 12.491 -1.456 -10.225 1.00 93.06 183 HIS A CA 1
ATOM 1480 C C . HIS A 1 183 ? 11.733 -1.368 -11.551 1.00 93.06 183 HIS A C 1
ATOM 1482 O O . HIS A 1 183 ? 12.073 -2.097 -12.486 1.00 93.06 183 HIS A O 1
ATOM 1488 N N . MET A 1 184 ? 10.790 -0.433 -11.700 1.00 91.00 184 MET A N 1
ATOM 1489 C CA . MET A 1 184 ? 10.142 -0.150 -12.982 1.00 91.00 184 MET A CA 1
ATOM 1490 C C . MET A 1 184 ? 11.166 0.142 -14.088 1.00 91.00 184 MET A C 1
ATOM 1492 O O . MET A 1 184 ? 11.034 -0.360 -15.207 1.00 91.00 184 MET A O 1
ATOM 1496 N N . TYR A 1 185 ? 12.228 0.894 -13.783 1.00 90.56 185 TYR A N 1
ATOM 1497 C CA . TYR A 1 185 ? 13.274 1.220 -14.758 1.00 90.56 185 TYR A CA 1
ATOM 1498 C C . TYR A 1 185 ? 14.128 -0.001 -15.119 1.00 90.56 185 TYR A C 1
ATOM 1500 O O . TYR A 1 185 ? 14.531 -0.168 -16.273 1.00 90.56 185 TYR A O 1
ATOM 1508 N N . SER A 1 186 ? 14.375 -0.883 -14.148 1.00 89.38 186 SER A N 1
ATOM 1509 C CA . SER A 1 186 ? 15.057 -2.161 -14.374 1.00 89.38 186 SER A CA 1
ATOM 1510 C C . SER A 1 186 ? 14.222 -3.086 -15.258 1.00 89.38 186 SER A C 1
ATOM 1512 O O . SER A 1 186 ? 14.758 -3.693 -16.187 1.00 89.38 186 SER A O 1
ATOM 1514 N N . LEU A 1 187 ? 12.907 -3.149 -15.033 1.00 88.12 187 LEU A N 1
ATOM 1515 C CA . LEU A 1 187 ? 11.982 -3.923 -15.860 1.00 88.12 187 LEU A CA 1
ATOM 1516 C C . LEU A 1 187 ? 11.968 -3.414 -17.306 1.00 88.12 187 LEU A C 1
ATOM 1518 O O . LEU A 1 187 ? 12.153 -4.208 -18.227 1.00 88.12 187 LEU A O 1
ATOM 1522 N N . GLN A 1 188 ? 11.856 -2.097 -17.503 1.00 88.12 188 GLN A N 1
ATOM 1523 C CA . GLN A 1 188 ? 11.890 -1.470 -18.831 1.00 88.12 188 GLN A CA 1
ATOM 1524 C C . GLN A 1 188 ? 13.191 -1.743 -19.593 1.00 88.12 188 GLN A C 1
ATOM 1526 O O . GLN A 1 188 ? 13.176 -1.924 -20.810 1.00 88.12 188 GLN A O 1
ATOM 1531 N N . ARG A 1 189 ? 14.328 -1.758 -18.888 1.00 87.62 189 ARG A N 1
ATOM 1532 C CA . ARG A 1 189 ? 15.645 -1.970 -19.502 1.00 87.62 189 ARG A CA 1
ATOM 1533 C C . ARG A 1 189 ? 15.890 -3.429 -19.873 1.00 87.62 189 ARG A C 1
ATOM 1535 O O . ARG A 1 189 ? 16.490 -3.695 -20.911 1.00 87.62 189 ARG A O 1
ATOM 1542 N N . ASN A 1 190 ? 15.463 -4.356 -19.018 1.00 85.69 190 ASN A N 1
ATOM 1543 C CA . ASN A 1 190 ? 15.867 -5.758 -19.108 1.00 85.69 190 ASN A CA 1
ATOM 1544 C C . ASN A 1 190 ? 14.831 -6.648 -19.812 1.00 85.69 190 ASN A C 1
ATOM 1546 O O . ASN A 1 190 ? 15.187 -7.725 -20.286 1.00 85.69 190 ASN A O 1
ATOM 1550 N N . PHE A 1 191 ? 13.569 -6.215 -19.917 1.00 80.62 191 PHE A N 1
ATOM 1551 C CA . PHE A 1 191 ? 12.484 -7.028 -20.466 1.00 80.62 191 PHE A CA 1
ATOM 1552 C C . PHE A 1 191 ? 11.675 -6.262 -21.518 1.00 80.62 191 PHE A C 1
ATOM 1554 O O . PHE A 1 191 ? 10.981 -5.297 -21.214 1.00 80.62 191 PHE A O 1
ATOM 1561 N N . GLY A 1 192 ? 11.670 -6.750 -22.764 1.00 76.69 192 GLY A N 1
ATOM 1562 C CA . GLY A 1 192 ? 10.949 -6.102 -23.872 1.00 76.69 192 GLY A CA 1
ATOM 1563 C C . GLY A 1 192 ? 9.421 -6.041 -23.714 1.00 76.69 192 GLY A C 1
ATOM 1564 O O . GLY A 1 192 ? 8.774 -5.218 -24.357 1.00 76.69 192 GLY A O 1
ATOM 1565 N N . LEU A 1 193 ? 8.844 -6.878 -22.843 1.00 79.06 193 LEU A N 1
ATOM 1566 C CA . LEU A 1 193 ? 7.418 -6.839 -22.485 1.00 79.06 193 LEU A CA 1
ATOM 1567 C C . LEU A 1 193 ? 7.052 -5.571 -21.698 1.00 79.06 193 LEU A C 1
ATOM 1569 O O . LEU A 1 193 ? 5.923 -5.095 -21.769 1.00 79.06 193 LEU A O 1
ATOM 1573 N N . TRP A 1 194 ? 8.014 -4.994 -20.983 1.00 82.31 194 TRP A N 1
ATOM 1574 C CA . TRP A 1 194 ? 7.824 -3.862 -20.087 1.00 82.31 194 TRP A CA 1
ATOM 1575 C C . TRP A 1 194 ? 8.078 -2.534 -20.796 1.00 82.31 194 TRP A C 1
ATOM 1577 O O . TRP A 1 194 ? 8.905 -1.730 -20.384 1.00 82.31 194 TRP A O 1
ATOM 1587 N N . SER A 1 195 ? 7.364 -2.286 -21.895 1.00 84.44 195 SER A N 1
ATOM 1588 C CA . SER A 1 195 ? 7.469 -0.996 -22.584 1.00 84.44 195 SER A CA 1
ATOM 1589 C C . SER A 1 195 ? 6.875 0.146 -21.747 1.00 84.44 195 SER A C 1
ATOM 1591 O O . SER A 1 195 ? 6.046 -0.066 -20.858 1.00 84.44 195 SER A O 1
ATOM 1593 N N . PHE A 1 196 ? 7.246 1.386 -22.074 1.00 85.25 196 PHE A N 1
ATOM 1594 C CA . PHE A 1 196 ? 6.667 2.589 -21.461 1.00 85.25 196 PHE A CA 1
ATOM 1595 C C . PHE A 1 196 ? 5.126 2.583 -21.483 1.00 85.25 196 PHE A C 1
ATOM 1597 O O . PHE A 1 196 ? 4.485 2.915 -20.490 1.00 85.25 196 PHE A O 1
ATOM 1604 N N . SER A 1 197 ? 4.520 2.126 -22.584 1.00 86.88 197 SER A N 1
ATOM 1605 C CA . SER A 1 197 ? 3.062 2.014 -22.713 1.00 86.88 197 SER A CA 1
ATOM 1606 C C . SER A 1 197 ? 2.445 1.029 -21.717 1.00 86.88 197 SER A C 1
ATOM 1608 O O . SER A 1 197 ? 1.381 1.317 -21.176 1.00 86.88 197 SER A O 1
ATOM 1610 N N . HIS A 1 198 ? 3.103 -0.103 -21.443 1.00 86.44 198 HIS A N 1
ATOM 1611 C CA . HIS A 1 198 ? 2.618 -1.078 -20.460 1.00 86.44 198 HIS A CA 1
ATOM 1612 C C . HIS A 1 198 ? 2.686 -0.517 -19.037 1.00 86.44 198 HIS A C 1
ATOM 1614 O O . HIS A 1 198 ? 1.728 -0.652 -18.277 1.00 86.44 198 HIS A O 1
ATOM 1620 N N . MET A 1 199 ? 3.777 0.174 -18.696 1.00 87.56 199 MET A N 1
ATOM 1621 C CA . MET A 1 199 ? 3.918 0.831 -17.392 1.00 87.56 199 MET A CA 1
ATOM 1622 C C . MET A 1 199 ? 2.843 1.897 -17.178 1.00 87.56 199 MET A C 1
ATOM 1624 O O . MET A 1 199 ? 2.168 1.887 -16.150 1.00 87.56 199 MET A O 1
ATOM 1628 N N . ASN A 1 200 ? 2.617 2.755 -18.176 1.00 87.44 200 ASN A N 1
ATOM 1629 C CA . ASN A 1 200 ? 1.556 3.758 -18.115 1.00 87.44 200 ASN A CA 1
ATOM 1630 C C . ASN A 1 200 ? 0.176 3.125 -17.984 1.00 87.44 200 ASN A C 1
ATOM 1632 O O . ASN A 1 200 ? -0.644 3.623 -17.220 1.00 87.44 200 ASN A O 1
ATOM 1636 N N . PHE A 1 201 ? -0.084 2.026 -18.695 1.00 89.06 201 PHE A N 1
ATOM 1637 C CA . PHE A 1 201 ? -1.348 1.309 -18.580 1.00 89.06 201 PHE A CA 1
ATOM 1638 C C . PHE A 1 201 ? -1.576 0.803 -17.151 1.00 89.06 201 PHE A C 1
ATOM 1640 O O . PHE A 1 201 ? -2.650 1.023 -16.589 1.00 89.06 201 PHE A O 1
ATOM 1647 N N . ILE A 1 202 ? -0.568 0.181 -16.532 1.00 89.00 202 ILE A N 1
ATOM 1648 C CA . ILE A 1 202 ? -0.667 -0.289 -15.144 1.00 89.00 202 ILE A CA 1
ATOM 1649 C C . ILE A 1 202 ? -0.879 0.888 -14.199 1.00 89.00 202 ILE A C 1
ATOM 1651 O O . ILE A 1 202 ? -1.837 0.873 -13.431 1.00 89.00 202 ILE A O 1
ATOM 1655 N N . GLN A 1 203 ? -0.062 1.938 -14.298 1.00 90.25 203 GLN A N 1
ATOM 1656 C CA . GLN A 1 203 ? -0.207 3.130 -13.465 1.00 90.25 203 GLN A CA 1
ATOM 1657 C C . GLN A 1 203 ? -1.600 3.754 -13.613 1.00 90.25 203 GLN A C 1
ATOM 1659 O O . GLN A 1 203 ? -2.285 3.940 -12.614 1.00 90.25 203 GLN A O 1
ATOM 1664 N N . GLN A 1 204 ? -2.075 4.016 -14.833 1.00 89.31 204 GLN A N 1
ATOM 1665 C CA . GLN A 1 204 ? -3.418 4.559 -15.082 1.00 89.31 204 GLN A CA 1
ATOM 1666 C C . GLN A 1 204 ? -4.524 3.658 -14.532 1.00 89.31 204 GLN A C 1
ATOM 1668 O O . GLN A 1 204 ? -5.517 4.153 -13.990 1.00 89.31 204 GLN A O 1
ATOM 1673 N N . THR A 1 205 ? -4.355 2.340 -14.630 1.00 90.69 205 THR A N 1
ATOM 1674 C CA . THR A 1 205 ? -5.340 1.397 -14.103 1.00 90.69 205 THR A CA 1
ATOM 1675 C C . THR A 1 205 ? -5.360 1.413 -12.577 1.00 90.69 205 THR A C 1
ATOM 1677 O O . THR A 1 205 ? -6.443 1.473 -11.998 1.00 90.69 205 THR A O 1
ATOM 1680 N N . LEU A 1 206 ? -4.197 1.442 -11.919 1.00 91.88 206 LEU A N 1
ATOM 1681 C CA . LEU A 1 206 ? -4.100 1.578 -10.462 1.00 91.88 206 LEU A CA 1
ATOM 1682 C C . LEU A 1 206 ? -4.710 2.901 -9.984 1.00 91.88 206 LEU A C 1
ATOM 1684 O O . LEU A 1 206 ? -5.504 2.900 -9.050 1.00 91.88 206 LEU A O 1
ATOM 1688 N N . ARG A 1 207 ? -4.436 4.013 -10.677 1.00 90.19 207 ARG A N 1
ATOM 1689 C CA . ARG A 1 207 ? -5.052 5.323 -10.399 1.00 90.19 207 ARG A CA 1
ATOM 1690 C C . ARG A 1 207 ? -6.576 5.260 -10.487 1.00 90.19 207 ARG A C 1
ATOM 1692 O O . ARG A 1 207 ? -7.274 5.702 -9.579 1.00 90.19 207 ARG A O 1
ATOM 1699 N N . SER A 1 208 ? -7.089 4.672 -11.566 1.00 89.88 208 SER A N 1
ATOM 1700 C CA . SER A 1 208 ? -8.530 4.516 -11.794 1.00 89.88 208 SER A CA 1
ATOM 1701 C C . SER A 1 208 ? -9.183 3.624 -10.738 1.00 89.88 208 SER A C 1
ATOM 1703 O O . SER A 1 208 ? -10.307 3.883 -10.307 1.00 89.88 208 SER A O 1
ATOM 1705 N N . LEU A 1 209 ? -8.478 2.578 -10.304 1.00 88.69 209 LEU A N 1
ATOM 1706 C CA . LEU A 1 209 ? -8.931 1.684 -9.250 1.00 88.69 209 LEU A CA 1
ATOM 1707 C C . LEU A 1 209 ? -8.983 2.409 -7.902 1.00 88.69 209 LEU A C 1
ATOM 1709 O O . LEU A 1 209 ? -10.020 2.372 -7.248 1.00 88.69 209 LEU A O 1
ATOM 1713 N N . CYS A 1 210 ? -7.924 3.122 -7.520 1.00 90.12 210 CYS A N 1
ATOM 1714 C CA . CYS A 1 210 ? -7.905 3.904 -6.286 1.00 90.12 210 CYS A CA 1
ATOM 1715 C C . CYS A 1 210 ? -9.020 4.954 -6.269 1.00 90.12 210 CYS A C 1
ATOM 1717 O O . CYS A 1 210 ? -9.758 5.034 -5.293 1.00 90.12 210 CYS A O 1
ATOM 1719 N N . LEU A 1 211 ? -9.243 5.666 -7.379 1.00 88.25 211 LEU A N 1
ATOM 1720 C CA . LEU A 1 211 ? -10.359 6.607 -7.497 1.00 88.25 211 LEU A CA 1
ATOM 1721 C C . LEU A 1 211 ? -11.720 5.923 -7.293 1.00 88.25 211 LEU A C 1
ATOM 1723 O O . LEU A 1 211 ? -12.577 6.446 -6.586 1.00 88.25 211 LEU A O 1
ATOM 1727 N N . LYS A 1 212 ? -11.921 4.743 -7.892 1.00 87.62 212 LYS A N 1
ATOM 1728 C CA . LYS A 1 212 ? -13.170 3.979 -7.761 1.00 87.62 212 LYS A CA 1
ATOM 1729 C C . LYS A 1 212 ? -13.465 3.575 -6.314 1.00 87.62 212 LYS A C 1
ATOM 1731 O O . LYS A 1 212 ? -14.631 3.531 -5.937 1.00 87.62 212 LYS A O 1
ATOM 1736 N N . PHE A 1 213 ? -12.433 3.256 -5.542 1.00 86.50 213 PHE A N 1
ATOM 1737 C CA . PHE A 1 213 ? -12.553 2.786 -4.161 1.00 86.50 213 PHE A CA 1
ATOM 1738 C C . PHE A 1 213 ? -12.243 3.872 -3.120 1.00 86.50 213 PHE A C 1
ATOM 1740 O O . PHE A 1 213 ? -12.076 3.555 -1.947 1.00 86.50 213 PHE A O 1
ATOM 1747 N N . ASN A 1 214 ? -12.176 5.142 -3.541 1.00 88.38 214 ASN A N 1
ATOM 1748 C CA . ASN A 1 214 ? -11.824 6.284 -2.694 1.00 88.38 214 ASN A CA 1
ATOM 1749 C C . ASN A 1 214 ? -10.537 6.060 -1.868 1.00 88.38 214 ASN A C 1
ATOM 1751 O O . ASN A 1 214 ? -10.470 6.372 -0.681 1.00 88.38 214 ASN A O 1
ATOM 1755 N N . ALA A 1 215 ? -9.523 5.476 -2.506 1.00 91.44 215 ALA A N 1
ATOM 1756 C CA . ALA A 1 215 ? -8.244 5.137 -1.901 1.00 91.44 215 ALA A CA 1
ATOM 1757 C C . ALA A 1 215 ? -7.142 6.117 -2.323 1.00 91.44 215 ALA A C 1
ATOM 1759 O O . ALA A 1 215 ? -7.162 6.653 -3.434 1.00 91.44 215 ALA A O 1
ATOM 1760 N N . SER A 1 216 ? -6.136 6.280 -1.467 1.00 94.19 216 SER A N 1
ATOM 1761 C CA . SER A 1 216 ? -4.867 6.917 -1.844 1.00 94.19 216 SER A CA 1
ATOM 1762 C C . SER A 1 216 ? -3.978 5.933 -2.625 1.00 94.19 216 SER A C 1
ATOM 1764 O O . SER A 1 216 ? -4.069 4.718 -2.427 1.00 94.19 216 SER A O 1
ATOM 1766 N N . LEU A 1 217 ? -3.107 6.438 -3.503 1.00 95.56 217 LEU A N 1
ATOM 1767 C CA . LEU A 1 217 ? -2.080 5.663 -4.214 1.00 95.56 217 LEU A CA 1
ATOM 1768 C C . LEU A 1 217 ? -0.700 6.253 -3.939 1.00 95.56 217 LEU A C 1
ATOM 1770 O O . LEU A 1 217 ? -0.479 7.430 -4.217 1.00 95.56 217 LEU A O 1
ATOM 1774 N N . ILE A 1 218 ? 0.226 5.445 -3.432 1.00 97.12 218 ILE A N 1
ATOM 1775 C CA . ILE A 1 218 ? 1.532 5.924 -2.973 1.00 97.12 218 ILE A CA 1
ATOM 1776 C C . ILE A 1 218 ? 2.629 4.983 -3.455 1.00 97.12 218 ILE A C 1
ATOM 1778 O O . ILE A 1 218 ? 2.534 3.773 -3.275 1.00 97.12 218 ILE A O 1
ATOM 1782 N N . TYR A 1 219 ? 3.664 5.530 -4.083 1.00 96.88 219 TYR A N 1
ATOM 1783 C CA . TYR A 1 219 ? 4.823 4.782 -4.553 1.00 96.88 219 TYR A CA 1
ATOM 1784 C C . TYR A 1 219 ? 6.010 5.071 -3.636 1.00 96.88 219 TYR A C 1
ATOM 1786 O O . TYR A 1 219 ? 6.292 6.226 -3.317 1.00 96.88 219 TYR A O 1
ATOM 1794 N N . ILE A 1 220 ? 6.707 4.013 -3.234 1.00 96.12 220 ILE A N 1
ATOM 1795 C CA . ILE A 1 220 ? 7.930 4.078 -2.443 1.00 96.12 220 ILE A CA 1
ATOM 1796 C C . ILE A 1 220 ? 9.086 3.692 -3.353 1.00 96.12 220 ILE A C 1
ATOM 1798 O O . ILE A 1 220 ? 9.262 2.519 -3.686 1.00 96.12 220 ILE A O 1
ATOM 1802 N N . ASP A 1 221 ? 9.863 4.705 -3.719 1.00 94.75 221 ASP A N 1
ATOM 1803 C CA . ASP A 1 221 ? 11.178 4.547 -4.325 1.00 94.75 221 ASP A CA 1
ATOM 1804 C C . ASP A 1 221 ? 12.195 4.408 -3.188 1.00 94.75 221 ASP A C 1
ATOM 1806 O O . ASP A 1 221 ? 12.376 5.340 -2.392 1.00 94.75 221 ASP A O 1
ATOM 1810 N N . THR A 1 222 ? 12.822 3.238 -3.063 1.00 92.25 222 THR A N 1
ATOM 1811 C CA . THR A 1 222 ? 13.739 2.952 -1.942 1.00 92.25 222 THR A CA 1
ATOM 1812 C C . THR A 1 222 ? 15.052 3.726 -2.036 1.00 92.25 222 THR A C 1
ATOM 1814 O O . THR A 1 222 ? 15.803 3.798 -1.063 1.00 92.25 222 THR A O 1
ATOM 1817 N N . THR A 1 223 ? 15.325 4.348 -3.185 1.00 91.25 223 THR A N 1
ATOM 1818 C CA . THR A 1 223 ? 16.500 5.203 -3.391 1.00 91.25 223 THR A CA 1
ATOM 1819 C C . THR A 1 223 ? 16.276 6.640 -2.917 1.00 91.25 223 THR A C 1
ATOM 1821 O O . THR A 1 223 ? 17.235 7.405 -2.777 1.00 91.25 223 THR A O 1
ATOM 1824 N N . GLU A 1 224 ? 15.025 7.022 -2.643 1.00 88.75 224 GLU A N 1
ATOM 1825 C CA . GLU A 1 224 ? 14.678 8.325 -2.085 1.00 88.75 224 GLU A CA 1
ATOM 1826 C C . GLU A 1 224 ? 14.891 8.400 -0.560 1.00 88.75 224 GLU A C 1
ATOM 1828 O O . GLU A 1 224 ? 15.076 7.412 0.145 1.00 88.75 224 GLU A O 1
ATOM 1833 N N . SER A 1 225 ? 14.855 9.622 -0.020 1.00 86.81 225 SER A N 1
ATOM 1834 C CA . SER A 1 225 ? 15.020 9.860 1.417 1.00 86.81 225 SER A CA 1
ATOM 1835 C C . SER A 1 225 ? 13.887 9.241 2.243 1.00 86.81 225 SER A C 1
ATOM 1837 O O . SER A 1 225 ? 12.722 9.600 2.060 1.00 86.81 225 SER A O 1
ATOM 1839 N N . HIS A 1 226 ? 14.236 8.435 3.254 1.00 86.19 226 HIS A N 1
ATOM 1840 C CA . HIS A 1 226 ? 13.292 7.914 4.256 1.00 86.19 226 HIS A CA 1
ATOM 1841 C C . HIS A 1 226 ? 12.428 9.013 4.896 1.00 86.19 226 HIS A C 1
ATOM 1843 O O . HIS A 1 226 ? 11.267 8.775 5.206 1.00 86.19 226 HIS A O 1
ATOM 1849 N N . ALA A 1 227 ? 12.950 10.235 5.062 1.00 84.81 227 ALA A N 1
ATOM 1850 C CA . ALA A 1 227 ? 12.193 11.336 5.663 1.00 84.81 227 ALA A CA 1
ATOM 1851 C C . ALA A 1 227 ? 10.937 11.704 4.851 1.00 84.81 227 ALA A C 1
ATOM 1853 O O . ALA A 1 227 ? 9.917 12.082 5.426 1.00 84.81 227 ALA A O 1
ATOM 1854 N N . LYS A 1 228 ? 10.992 11.563 3.519 1.00 87.75 228 LYS A N 1
ATOM 1855 C CA . LYS A 1 228 ? 9.842 11.790 2.635 1.00 87.75 228 LYS A CA 1
ATOM 1856 C C . LYS A 1 228 ? 8.760 10.741 2.890 1.00 87.75 228 LYS A C 1
ATOM 1858 O O . LYS A 1 228 ? 7.613 11.097 3.145 1.00 87.75 228 LYS A O 1
ATOM 1863 N N . HIS A 1 229 ? 9.139 9.465 2.878 1.00 89.38 229 HIS A N 1
ATOM 1864 C CA . HIS A 1 229 ? 8.218 8.340 3.076 1.00 89.38 229 HIS A CA 1
ATOM 1865 C C . HIS A 1 229 ? 7.630 8.314 4.489 1.00 89.38 229 HIS A C 1
ATOM 1867 O O . HIS A 1 229 ? 6.445 8.037 4.649 1.00 89.38 229 HIS A O 1
ATOM 1873 N N . GLN A 1 230 ? 8.417 8.692 5.499 1.00 87.12 230 GLN A N 1
ATOM 1874 C CA . GLN A 1 230 ? 7.959 8.883 6.880 1.00 87.12 230 GLN A CA 1
ATOM 1875 C C . GLN A 1 230 ? 6.909 9.991 6.989 1.00 87.12 230 GLN A C 1
ATOM 1877 O O . GLN A 1 230 ? 5.874 9.790 7.619 1.00 87.12 230 GLN A O 1
ATOM 1882 N N . CYS A 1 231 ? 7.139 11.140 6.346 1.00 86.00 231 CYS A N 1
ATOM 1883 C CA . CYS A 1 231 ? 6.177 12.243 6.328 1.00 86.00 231 CYS A CA 1
ATOM 1884 C C . CYS A 1 231 ? 4.849 11.820 5.679 1.00 86.00 231 CYS A C 1
ATOM 1886 O O . CYS A 1 231 ? 3.776 12.086 6.217 1.00 86.00 231 CYS A O 1
ATOM 1888 N N . ILE A 1 232 ? 4.917 11.090 4.562 1.00 89.94 232 ILE A N 1
ATOM 1889 C CA . ILE A 1 232 ? 3.725 10.577 3.876 1.00 89.94 232 ILE A CA 1
ATOM 1890 C C . ILE A 1 232 ? 2.994 9.544 4.746 1.00 89.94 232 ILE A C 1
ATOM 1892 O O . ILE A 1 232 ? 1.781 9.645 4.910 1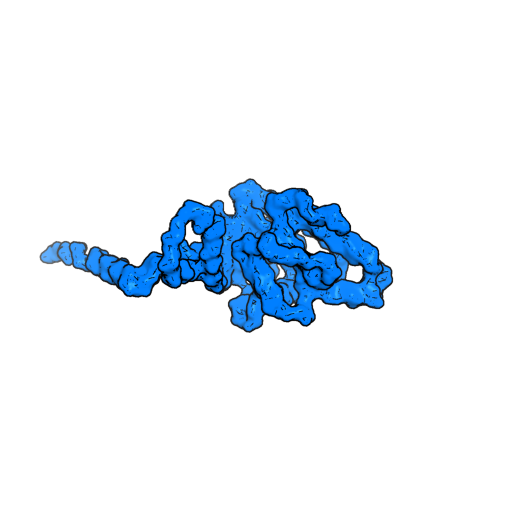.00 89.94 232 ILE A O 1
ATOM 1896 N N . ALA A 1 233 ? 3.705 8.580 5.338 1.00 88.94 233 ALA A N 1
ATOM 1897 C CA . ALA A 1 233 ? 3.108 7.580 6.225 1.00 88.94 233 ALA A CA 1
ATOM 1898 C C . ALA A 1 233 ? 2.428 8.229 7.437 1.00 88.94 233 ALA A C 1
ATOM 1900 O O . ALA A 1 233 ? 1.309 7.857 7.788 1.00 88.94 233 ALA A O 1
ATOM 1901 N N . GLN A 1 234 ? 3.056 9.250 8.023 1.00 84.81 234 GLN A N 1
ATOM 1902 C CA . GLN A 1 234 ? 2.459 10.041 9.093 1.00 84.81 234 GLN A CA 1
ATOM 1903 C C . GLN A 1 234 ? 1.186 10.752 8.620 1.00 84.81 234 GLN A C 1
ATOM 1905 O O . GLN A 1 234 ? 0.167 10.659 9.295 1.00 84.81 234 GLN A O 1
ATOM 1910 N N . ALA A 1 235 ? 1.206 11.395 7.449 1.00 86.00 235 ALA A N 1
ATOM 1911 C CA . ALA A 1 235 ? 0.030 12.065 6.896 1.00 86.00 235 ALA A CA 1
ATOM 1912 C C . ALA A 1 235 ? -1.126 11.091 6.604 1.00 86.00 235 ALA A C 1
ATOM 1914 O O . ALA A 1 235 ? -2.291 11.454 6.775 1.00 86.00 235 ALA A O 1
ATOM 1915 N N . VAL A 1 236 ? -0.835 9.855 6.184 1.00 89.06 236 VAL A N 1
ATOM 1916 C CA . VAL A 1 236 ? -1.854 8.803 6.032 1.00 89.06 236 VAL A CA 1
ATOM 1917 C C . VAL A 1 236 ? -2.431 8.419 7.392 1.00 89.06 236 VAL A C 1
ATOM 1919 O O . VAL A 1 236 ? -3.650 8.411 7.543 1.00 89.06 236 VAL A O 1
ATOM 1922 N N . LEU A 1 237 ? -1.583 8.162 8.391 1.00 85.69 237 LEU A N 1
ATOM 1923 C CA . LEU A 1 237 ? -2.026 7.772 9.732 1.00 85.69 237 LEU A CA 1
ATOM 1924 C C . LEU A 1 237 ? -2.883 8.848 10.398 1.00 85.69 237 LEU A C 1
ATOM 1926 O O . LEU A 1 237 ? -3.897 8.521 10.997 1.00 85.69 237 LEU A O 1
ATOM 1930 N N . THR A 1 238 ? -2.542 10.126 10.239 1.00 80.81 238 THR A N 1
ATOM 1931 C CA . THR A 1 238 ? -3.306 11.239 10.823 1.00 80.81 238 THR A CA 1
ATOM 1932 C C . THR A 1 238 ? -4.482 11.698 9.958 1.00 80.81 238 THR A C 1
ATOM 1934 O O . THR A 1 238 ? -5.084 12.731 10.244 1.00 80.81 238 THR A O 1
ATOM 1937 N N . ASN A 1 239 ? -4.810 10.981 8.875 1.00 80.88 239 ASN A N 1
ATOM 1938 C CA . ASN A 1 239 ? -5.830 11.370 7.892 1.00 80.88 239 ASN A CA 1
ATOM 1939 C C . ASN A 1 239 ? -5.604 12.755 7.248 1.00 80.88 239 ASN A C 1
ATOM 1941 O O . ASN A 1 239 ? -6.523 13.332 6.667 1.00 80.88 239 ASN A O 1
ATOM 1945 N N . CYS A 1 240 ? -4.374 13.272 7.293 1.00 83.56 240 CYS A N 1
ATOM 1946 C CA . CYS A 1 240 ? -3.967 14.542 6.690 1.00 83.56 240 CYS A CA 1
ATOM 1947 C C . CYS A 1 240 ? -3.456 14.389 5.252 1.00 83.56 240 CYS A C 1
ATOM 1949 O O . CYS A 1 240 ? -3.079 15.374 4.630 1.00 83.56 240 CYS A O 1
ATOM 1951 N N . ILE A 1 241 ? -3.442 13.177 4.692 1.00 85.38 241 ILE A N 1
ATOM 1952 C CA . ILE A 1 241 ? -2.920 12.927 3.340 1.00 85.38 241 ILE A CA 1
ATOM 1953 C C . ILE A 1 241 ? -3.598 13.790 2.262 1.00 85.38 241 ILE A C 1
ATOM 1955 O O . ILE A 1 241 ? -2.966 14.151 1.278 1.00 85.38 241 ILE A O 1
ATOM 1959 N N . GLU A 1 242 ? -4.853 14.193 2.476 1.00 81.31 242 GLU A N 1
ATOM 1960 C CA . GLU A 1 242 ? -5.629 15.055 1.571 1.00 81.31 242 GLU A CA 1
ATOM 1961 C C . GLU A 1 242 ? -5.008 16.441 1.351 1.00 81.31 242 GLU A C 1
ATOM 1963 O O . GLU A 1 242 ? -5.206 17.032 0.292 1.00 81.31 242 GLU A O 1
ATOM 1968 N N . SER A 1 243 ? -4.254 16.961 2.326 1.00 77.88 243 SER A N 1
ATOM 1969 C CA . SER A 1 243 ? -3.556 18.246 2.195 1.00 77.88 243 SER A CA 1
ATOM 1970 C C . SER A 1 243 ? -2.203 18.117 1.494 1.00 77.88 243 SER A C 1
ATOM 1972 O O . SER A 1 243 ? -1.547 19.124 1.226 1.00 77.88 243 SER A O 1
ATOM 1974 N N . THR A 1 244 ? -1.773 16.892 1.179 1.00 82.56 244 THR A N 1
ATOM 1975 C CA . THR A 1 244 ? -0.487 16.656 0.526 1.00 82.56 244 THR A CA 1
ATOM 1976 C C . THR A 1 244 ? -0.601 16.888 -0.976 1.00 82.56 244 THR A C 1
ATOM 1978 O O . THR A 1 244 ? -1.528 16.411 -1.630 1.00 82.56 244 THR A O 1
ATOM 1981 N N . THR A 1 245 ? 0.366 17.608 -1.546 1.00 84.69 245 THR A N 1
ATOM 1982 C CA . THR A 1 245 ? 0.413 17.876 -2.986 1.00 84.69 245 THR A CA 1
ATOM 1983 C C . THR A 1 245 ? 0.556 16.568 -3.774 1.00 84.69 245 THR A C 1
ATOM 1985 O O . THR A 1 245 ? 1.495 15.813 -3.510 1.00 84.69 245 THR A O 1
ATOM 1988 N N . PRO A 1 246 ? -0.321 16.295 -4.759 1.00 88.31 246 PRO A N 1
ATOM 1989 C CA . PRO A 1 246 ? -0.173 15.130 -5.622 1.00 88.31 246 PRO A CA 1
ATOM 1990 C C . PRO A 1 246 ? 1.125 15.188 -6.440 1.00 88.31 246 PRO A C 1
ATOM 1992 O O . PRO A 1 246 ? 1.456 16.224 -7.014 1.00 88.31 246 PRO A O 1
ATOM 1995 N N . GLU A 1 247 ? 1.810 14.054 -6.560 1.00 89.38 247 GLU A N 1
ATOM 1996 C CA . GLU A 1 247 ? 2.950 13.846 -7.455 1.00 89.38 247 GLU A CA 1
ATOM 1997 C C . GLU A 1 247 ? 2.549 12.814 -8.511 1.00 89.38 247 GLU A C 1
ATOM 1999 O O . GLU A 1 247 ? 2.217 11.670 -8.204 1.00 89.38 247 GLU A O 1
ATOM 2004 N N . MET A 1 248 ? 2.538 13.216 -9.778 1.00 85.69 248 MET A N 1
ATOM 2005 C CA . MET A 1 248 ? 2.127 12.346 -10.889 1.00 85.69 248 MET A CA 1
ATOM 2006 C C . MET A 1 248 ? 3.136 12.331 -12.037 1.00 85.69 248 MET A C 1
ATOM 2008 O O . MET A 1 248 ? 2.918 11.607 -13.014 1.00 85.69 248 MET A O 1
ATOM 2012 N N . VAL A 1 249 ? 4.207 13.128 -11.937 1.00 85.94 249 VAL A N 1
ATOM 2013 C CA . VAL A 1 249 ? 5.196 13.320 -13.000 1.00 85.94 249 VAL A CA 1
ATOM 2014 C C . VAL A 1 249 ? 6.293 12.274 -12.873 1.00 85.94 249 VAL A C 1
ATOM 2016 O O . VAL A 1 249 ? 6.591 11.578 -13.846 1.00 85.94 249 VAL A O 1
ATOM 2019 N N . ASN A 1 250 ? 6.870 12.117 -11.680 1.00 88.50 250 ASN A N 1
ATOM 2020 C CA . ASN A 1 250 ? 7.845 11.063 -11.446 1.00 88.50 250 ASN A CA 1
ATOM 2021 C C . ASN A 1 250 ? 7.144 9.702 -11.338 1.00 88.50 250 ASN A C 1
ATOM 2023 O O . ASN A 1 250 ? 6.389 9.438 -10.405 1.00 88.50 250 ASN A O 1
ATOM 2027 N N . SER A 1 251 ? 7.433 8.819 -12.294 1.00 89.06 251 SER A N 1
ATOM 2028 C CA . SER A 1 251 ? 6.815 7.496 -12.396 1.00 89.06 251 SER A CA 1
ATOM 2029 C C . SER A 1 251 ? 7.147 6.573 -11.222 1.00 89.06 251 SER A C 1
ATOM 2031 O O . SER A 1 251 ? 6.299 5.757 -10.867 1.00 89.06 251 SER A O 1
ATOM 2033 N N . SER A 1 252 ? 8.336 6.696 -10.617 1.00 91.94 252 SER A N 1
ATOM 2034 C CA . SER A 1 252 ? 8.695 5.916 -9.425 1.00 91.94 252 SER A CA 1
ATOM 2035 C C . SER A 1 252 ? 8.211 6.562 -8.126 1.00 91.94 252 SER A C 1
ATOM 2037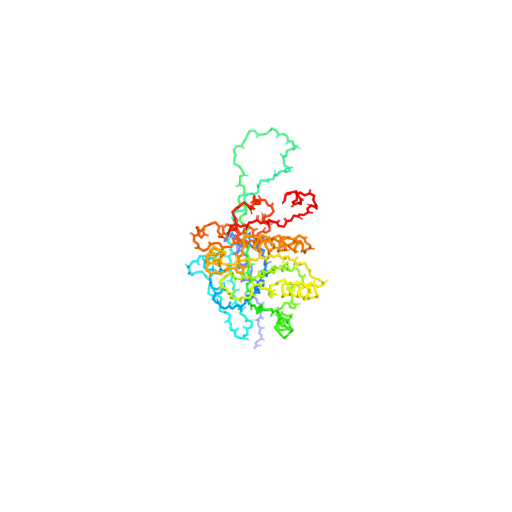 O O . SER A 1 252 ? 8.153 5.891 -7.108 1.00 91.94 252 SER A O 1
ATOM 2039 N N . SER A 1 253 ? 7.759 7.815 -8.137 1.00 92.06 253 SER A N 1
ATOM 2040 C CA . SER A 1 253 ? 7.427 8.541 -6.899 1.00 92.06 253 SER A CA 1
ATOM 2041 C C . SER A 1 253 ? 6.016 9.114 -6.912 1.00 92.06 253 SER A C 1
ATOM 2043 O O . SER A 1 253 ? 5.780 10.207 -6.401 1.00 92.06 253 SER A O 1
ATOM 2045 N N . ILE A 1 254 ? 5.080 8.379 -7.516 1.00 93.06 254 ILE A N 1
ATOM 2046 C CA . ILE A 1 254 ? 3.670 8.759 -7.590 1.00 93.06 254 ILE A CA 1
ATOM 2047 C C . ILE A 1 254 ? 3.076 8.885 -6.182 1.00 93.06 254 ILE A C 1
ATOM 2049 O O . ILE A 1 254 ? 3.164 7.969 -5.367 1.00 93.06 254 ILE A O 1
ATOM 2053 N N . LEU A 1 255 ? 2.385 9.992 -5.943 1.00 93.94 255 LEU A N 1
ATOM 2054 C CA . LEU A 1 255 ? 1.555 10.229 -4.774 1.00 93.94 255 LEU A CA 1
ATOM 2055 C C . LEU A 1 255 ? 0.220 10.806 -5.231 1.00 93.94 255 LEU A C 1
ATOM 2057 O O . LEU A 1 255 ? 0.157 11.898 -5.789 1.00 93.94 255 LEU A O 1
ATOM 2061 N N . ILE A 1 256 ? -0.860 10.083 -4.973 1.00 92.44 256 ILE A N 1
ATOM 2062 C CA . ILE A 1 256 ? -2.219 10.544 -5.231 1.00 92.44 256 ILE A CA 1
ATOM 2063 C C . ILE A 1 256 ? -2.997 10.409 -3.929 1.00 92.44 256 ILE A C 1
ATOM 2065 O O . ILE A 1 256 ? -3.302 9.285 -3.520 1.00 92.44 256 ILE A O 1
ATOM 2069 N N . PRO A 1 257 ? -3.309 11.527 -3.262 1.00 90.31 257 PRO A N 1
ATOM 2070 C CA . PRO A 1 257 ? -4.131 11.488 -2.068 1.00 90.31 257 PRO A CA 1
ATOM 2071 C C . PRO A 1 257 ? -5.570 11.104 -2.424 1.00 90.31 257 PRO A C 1
ATOM 2073 O O . PRO A 1 257 ? -6.065 11.422 -3.512 1.00 90.31 257 PRO A O 1
ATOM 2076 N N . LYS A 1 258 ? -6.265 10.446 -1.492 1.00 86.00 258 LYS A N 1
ATOM 2077 C CA . LYS A 1 258 ? -7.723 10.284 -1.559 1.00 86.00 258 LYS A CA 1
ATOM 2078 C C . LYS A 1 258 ? -8.372 11.667 -1.694 1.00 86.00 258 LYS A C 1
ATOM 2080 O O . LYS A 1 258 ? -7.938 12.627 -1.059 1.00 86.00 258 LYS A O 1
ATOM 2085 N N . ILE A 1 259 ? -9.403 11.786 -2.526 1.00 72.06 259 ILE A N 1
ATOM 2086 C CA . ILE A 1 259 ? -10.086 13.063 -2.763 1.00 72.06 259 ILE A CA 1
ATOM 2087 C C . ILE A 1 259 ? -11.506 12.948 -2.222 1.00 72.06 259 ILE A C 1
ATOM 2089 O O . ILE A 1 259 ? -12.298 12.169 -2.743 1.00 72.06 259 ILE A O 1
ATOM 2093 N N . LYS A 1 260 ? -11.872 13.769 -1.232 1.00 59.31 260 LYS A N 1
ATOM 2094 C CA . LYS A 1 260 ? -13.262 13.839 -0.737 1.00 59.31 260 LYS A CA 1
ATOM 2095 C C . LYS A 1 260 ? -14.254 14.396 -1.768 1.00 59.31 260 LYS A C 1
ATOM 2097 O O . LYS A 1 260 ? -15.460 14.237 -1.610 1.00 59.31 260 LYS A O 1
ATOM 2102 N N . THR A 1 261 ? -13.771 15.049 -2.826 1.00 45.69 261 THR A N 1
ATOM 2103 C CA . THR A 1 261 ? -14.585 15.736 -3.839 1.00 45.69 261 THR A CA 1
ATOM 2104 C C . THR A 1 261 ? -14.246 15.288 -5.268 1.00 45.69 261 THR A C 1
ATOM 2106 O O . THR A 1 261 ? -13.144 15.469 -5.775 1.00 45.69 261 THR A O 1
ATOM 2109 N N . HIS A 1 262 ? -15.245 14.726 -5.954 1.00 41.59 262 HIS A N 1
ATOM 2110 C CA . HIS A 1 262 ? -15.181 13.999 -7.236 1.00 41.59 262 HIS A CA 1
ATOM 2111 C C . HIS A 1 262 ? -14.640 14.733 -8.493 1.00 41.59 262 HIS A C 1
ATOM 2113 O O . HIS A 1 262 ? -14.793 14.207 -9.594 1.00 41.59 262 HIS A O 1
ATOM 2119 N N . LEU A 1 263 ? -14.042 15.928 -8.414 1.00 39.44 263 LEU A N 1
ATOM 2120 C CA . LEU A 1 263 ? -13.990 16.832 -9.580 1.00 39.44 263 LEU A CA 1
ATOM 2121 C C . LEU A 1 263 ? -12.622 17.208 -10.171 1.00 39.44 263 LEU A C 1
ATOM 2123 O O . LEU A 1 263 ? -12.625 17.927 -11.169 1.00 39.44 263 LEU A O 1
ATOM 2127 N N . VAL A 1 264 ? -11.469 16.746 -9.661 1.00 46.19 264 VAL A N 1
ATOM 2128 C CA . VAL A 1 264 ? -10.187 17.374 -10.080 1.00 46.19 264 VAL A CA 1
ATOM 2129 C C . VAL A 1 264 ? -9.155 16.489 -10.805 1.00 46.19 264 VAL A C 1
ATOM 2131 O O . VAL A 1 264 ? -8.404 17.040 -11.602 1.00 46.19 264 VAL A O 1
ATOM 2134 N N . LEU A 1 265 ? -9.116 15.155 -10.686 1.00 46.00 265 LEU A N 1
ATOM 2135 C CA . LEU A 1 265 ? -7.938 14.392 -11.179 1.00 46.00 265 LEU A CA 1
ATOM 2136 C C . LEU A 1 265 ? -8.091 13.555 -12.469 1.00 46.00 265 LEU A C 1
ATOM 2138 O O . LEU A 1 265 ? -7.215 12.751 -12.763 1.00 46.00 265 LEU A O 1
ATOM 2142 N N . LEU A 1 266 ? -9.131 13.755 -13.289 1.00 40.94 266 LEU A N 1
ATOM 2143 C CA . LEU A 1 266 ? -9.250 13.077 -14.603 1.00 40.94 266 LEU A CA 1
ATOM 2144 C C . LEU A 1 266 ? -8.977 13.978 -15.818 1.00 40.94 266 LEU A C 1
ATOM 2146 O O . LEU A 1 266 ? -9.393 13.667 -16.934 1.00 40.94 266 LEU A O 1
ATOM 2150 N N . LYS A 1 267 ? -8.269 15.095 -15.636 1.00 35.47 267 LYS A N 1
ATOM 2151 C CA . LYS A 1 267 ? -7.656 15.789 -16.772 1.00 35.47 267 LYS A CA 1
ATOM 2152 C C . LYS A 1 267 ? -6.186 15.378 -16.844 1.00 35.47 267 LYS A C 1
ATOM 2154 O O . LYS A 1 267 ? -5.469 15.617 -15.879 1.00 35.47 267 LYS A O 1
ATOM 2159 N N . PHE A 1 268 ? -5.816 14.834 -18.009 1.00 36.81 268 PHE A N 1
ATOM 2160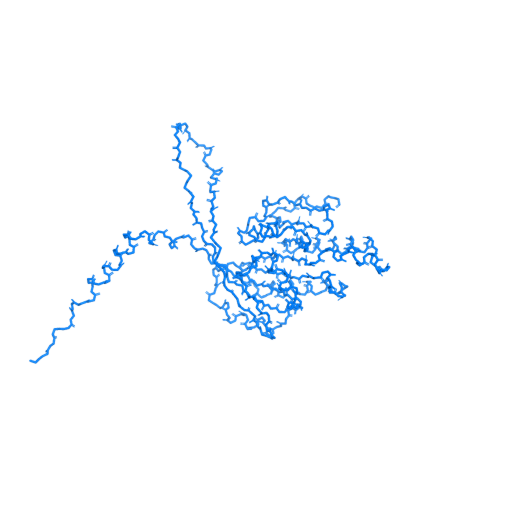 C CA . PHE A 1 268 ? -4.502 14.369 -18.488 1.00 36.81 268 PHE A CA 1
ATOM 2161 C C . PHE A 1 268 ? -4.235 12.863 -18.364 1.00 36.81 268 PHE A C 1
ATOM 2163 O O . PHE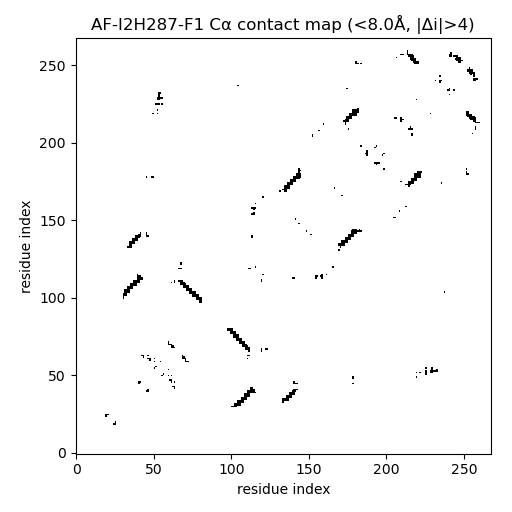 A 1 268 ? -3.877 12.370 -17.274 1.00 36.81 268 PHE A O 1
#

Sequence (268 aa):
MQSNNESINEESINSFEQFLKESGLANQQNNIQNQITIICTPNNDTLQTFLECCFKPGGATLNYLDTLGYNSTSLVYEQNIIDDEIHATNNIEGKDLVVANNLILQTEFYSIKHPLDTQELETLSLLLKDTDETSIQWWVLLDWSIGDQSCW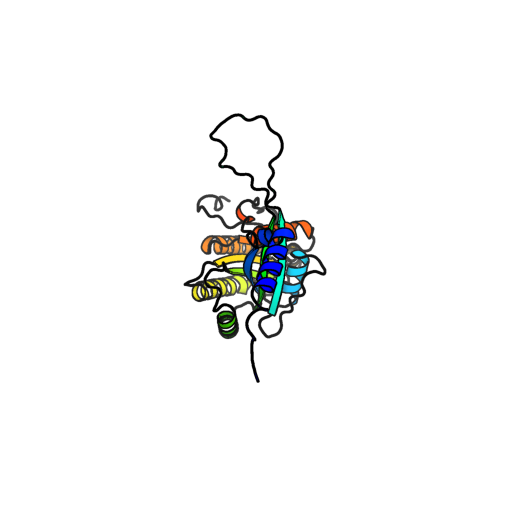LNQIKSTFKTIEEFNKHKTYEFTLWTVNSEHMYSLQRNFGLWSFSHMNFIQQTLRSLCLKFNASLIYIDTTESHAKHQCIAQAVLTNCIESTTPEMVNSSSILIPKIKTHLVLLKF

Mean predicted aligned error: 13.21 Å

Organism: Henningerozyma blattae (strain ATCC 34711 / CBS 6284 / DSM 70876 / NBRC 10599 / NRRL Y-10934 / UCD 77-7) (NCBI:txid1071380)